Protein AF-A0A7Z1HQH6-F1 (afdb_monomer_lite)

Sequence (307 aa):
YICNRLWCSYRGTQVSTYLLSSIHMALEKFFLENFKNADSKVLESWLLFLLRNTKSASISAVVTSIVLAFPEKTFNVAKVLFQTKDFFRFDMNRMVLDRTHKSSLISLRDGFGGTDYRNSLHEEDRIKACDDVHRNTYLENLALHYQIFRSENVTEKDVIERQQVLWGIFDKYYNQLPDEAQETEADKTWRLCLARMDRRKMKITTKEKDEGIEISFNPEIDPKLKQYSEEAIKKNSEHMKYVTLKLWASYKREKDERYKNYGMYEDNPQIALQETKEIIKKLNEEGGEDFRLLNGNIPADVCSVLL

Foldseek 3Di:
DDDLQLLCLCLVLHDDDPVSNVVLVVVLVCCLPVCPPPALVVSQVVLVVQVVPDPTNNSVNSSQLSCLLCVQSHLVVLLVCLLDLVQQVSQVVQLVSLVCSLVVLVCVQPPDPHHPPVCNVVSVVSNVVSPRPSSNDGSLVSLQCLQPDDDPPADPVNSVVSLVSSVVSLVVVVVVQDDPVPHDPVSLVSVVSSQSNRQVQWDWDWDDDPVGIDIDTGGNDDPVSVVVVVVVVVVVCVLCVCVLLVVLLVCLVVVNPCNVVSVVCVVPVVVSVVVLVVLVVCVVVCNDPSSCVSCVCSNVSSVVNVD

pLDDT: mean 92.71, std 5.82, range [64.25, 98.75]

Structure (mmCIF, N/CA/C/O backbone):
data_AF-A0A7Z1HQH6-F1
#
_entry.id   AF-A0A7Z1HQH6-F1
#
loop_
_atom_site.group_PDB
_atom_site.id
_atom_site.type_symbol
_atom_site.label_atom_id
_atom_site.label_alt_id
_atom_site.label_comp_id
_atom_site.label_asym_id
_atom_site.label_entity_id
_atom_site.label_seq_id
_atom_site.pdbx_PDB_ins_code
_atom_site.Cartn_x
_atom_site.Cartn_y
_atom_site.Cartn_z
_atom_site.occupancy
_atom_site.B_iso_or_equiv
_atom_site.auth_seq_id
_atom_site.auth_comp_id
_atom_site.auth_asym_id
_atom_site.auth_atom_id
_atom_site.pdbx_PDB_model_num
ATOM 1 N N . TYR A 1 1 ? -15.518 -11.882 -1.140 1.00 83.31 1 TYR A N 1
ATOM 2 C CA . TYR A 1 1 ? -14.423 -12.075 -2.114 1.00 83.31 1 TYR A CA 1
ATOM 3 C C . TYR A 1 1 ? -13.332 -11.054 -1.872 1.00 83.31 1 TYR A C 1
ATOM 5 O O . TYR A 1 1 ? -13.637 -9.866 -1.795 1.00 83.31 1 TYR A O 1
ATOM 13 N N . ILE A 1 2 ? -12.086 -11.508 -1.738 1.00 91.69 2 ILE A N 1
ATOM 14 C CA . ILE A 1 2 ? -10.930 -10.652 -1.460 1.00 91.69 2 ILE A CA 1
ATOM 15 C C . ILE A 1 2 ? -9.750 -11.068 -2.345 1.00 91.69 2 ILE A C 1
ATOM 17 O O . ILE A 1 2 ? -9.386 -12.238 -2.389 1.00 91.69 2 ILE A O 1
ATOM 21 N N . CYS A 1 3 ? -9.195 -10.118 -3.097 1.00 93.50 3 CYS A N 1
ATOM 22 C CA . CYS A 1 3 ? -7.960 -10.285 -3.862 1.00 93.50 3 CYS A CA 1
ATOM 23 C C . CYS A 1 3 ? -7.419 -8.914 -4.295 1.00 93.50 3 CYS A C 1
ATOM 25 O O . CYS A 1 3 ? -8.148 -7.918 -4.290 1.00 93.50 3 CYS A O 1
ATOM 27 N N . ASN A 1 4 ? -6.161 -8.879 -4.744 1.00 93.06 4 ASN A N 1
ATOM 28 C CA . ASN A 1 4 ? -5.487 -7.640 -5.144 1.00 93.06 4 ASN A CA 1
ATOM 29 C C . ASN A 1 4 ? -6.195 -6.927 -6.311 1.00 93.06 4 ASN A C 1
ATOM 31 O O . ASN A 1 4 ? -6.291 -5.703 -6.326 1.00 93.06 4 ASN A O 1
ATOM 35 N N . ARG A 1 5 ? -6.749 -7.694 -7.262 1.00 93.75 5 ARG A N 1
ATOM 36 C CA . ARG A 1 5 ? -7.479 -7.155 -8.423 1.00 93.75 5 ARG A CA 1
ATOM 37 C C . ARG A 1 5 ? -8.737 -6.397 -8.006 1.00 93.75 5 ARG A C 1
ATOM 39 O O . ARG A 1 5 ? -8.969 -5.291 -8.485 1.00 93.75 5 ARG A O 1
ATOM 46 N N . LEU A 1 6 ? -9.521 -6.971 -7.091 1.00 95.25 6 LEU A N 1
ATOM 47 C CA . LEU A 1 6 ? -10.717 -6.316 -6.557 1.00 95.25 6 LEU A CA 1
ATOM 48 C C . LEU A 1 6 ? -10.344 -5.071 -5.750 1.00 95.25 6 LEU A C 1
ATOM 50 O O . LEU A 1 6 ? -10.953 -4.026 -5.947 1.00 95.25 6 LEU A O 1
ATOM 54 N N . TRP A 1 7 ? -9.311 -5.158 -4.906 1.00 97.31 7 TRP A N 1
ATOM 55 C CA . TRP A 1 7 ? -8.846 -4.019 -4.110 1.00 97.31 7 TRP A CA 1
ATOM 56 C C . TRP A 1 7 ? -8.406 -2.837 -4.983 1.00 97.31 7 TRP A C 1
ATOM 58 O O . TRP A 1 7 ? -8.767 -1.695 -4.732 1.00 97.31 7 TRP A O 1
ATOM 68 N N . CYS A 1 8 ? -7.685 -3.110 -6.069 1.00 96.00 8 CYS A N 1
ATOM 69 C CA . CYS A 1 8 ? -7.178 -2.079 -6.975 1.00 96.00 8 CYS A CA 1
ATOM 70 C C . CYS A 1 8 ? -8.180 -1.657 -8.066 1.00 96.00 8 CYS A C 1
ATOM 72 O O . CYS A 1 8 ? -7.855 -0.820 -8.910 1.00 96.00 8 CYS A O 1
ATOM 74 N N . SER A 1 9 ? -9.401 -2.211 -8.077 1.00 94.38 9 SER A N 1
ATOM 75 C CA . SER A 1 9 ? -10.382 -1.956 -9.144 1.00 94.38 9 SER A CA 1
ATOM 76 C C . SER A 1 9 ? -10.747 -0.478 -9.258 1.00 94.38 9 SER A C 1
ATOM 78 O O . SER A 1 9 ? -10.868 0.026 -10.371 1.00 94.38 9 SER A O 1
ATOM 80 N N . TYR A 1 10 ? -10.858 0.229 -8.131 1.00 94.31 10 TYR A N 1
ATOM 81 C CA . TYR A 1 10 ? -11.172 1.659 -8.120 1.00 94.31 10 TYR A CA 1
ATOM 82 C C . TYR A 1 10 ? -10.029 2.540 -8.637 1.00 94.31 10 TYR A C 1
ATOM 84 O O . TYR A 1 10 ? -10.276 3.662 -9.041 1.00 94.31 10 TYR A O 1
ATOM 92 N N . ARG A 1 11 ? -8.785 2.050 -8.672 1.00 93.31 11 ARG A N 1
ATOM 93 C CA . ARG A 1 11 ? -7.673 2.769 -9.313 1.00 93.31 11 ARG A CA 1
ATOM 94 C C . ARG A 1 11 ? -7.569 2.437 -10.798 1.00 93.31 11 ARG A C 1
ATOM 96 O O . ARG A 1 11 ? -7.151 3.265 -11.592 1.00 93.31 11 ARG A O 1
ATOM 103 N N . GLY A 1 12 ? -7.983 1.233 -11.197 1.00 91.19 12 GLY A N 1
ATOM 104 C CA . GLY A 1 12 ? -7.752 0.739 -12.556 1.00 91.19 12 GLY A CA 1
ATOM 105 C C . GLY A 1 12 ? -6.284 0.371 -12.806 1.00 91.19 12 GLY A C 1
ATOM 106 O O . GLY A 1 12 ? -5.845 0.342 -13.947 1.00 91.19 12 GLY A O 1
ATOM 107 N N . THR A 1 13 ? -5.525 0.081 -11.744 1.00 90.88 13 THR A N 1
ATOM 108 C CA . THR A 1 13 ? -4.111 -0.341 -11.796 1.00 90.88 13 THR A CA 1
ATOM 109 C C . THR A 1 13 ? -3.936 -1.857 -11.935 1.00 90.88 13 THR A C 1
ATOM 111 O O . THR A 1 13 ? -2.818 -2.367 -11.935 1.00 90.88 13 THR A O 1
ATOM 114 N N . GLN A 1 14 ? -5.038 -2.603 -12.009 1.00 88.50 14 GLN A N 1
ATOM 115 C CA . GLN A 1 14 ? -5.082 -4.058 -12.151 1.00 88.50 14 GLN A CA 1
ATOM 116 C C . GLN A 1 14 ? -6.196 -4.441 -13.128 1.00 88.50 14 GLN A C 1
ATOM 118 O O . GLN A 1 14 ? -7.119 -3.661 -13.362 1.00 88.50 14 GLN A O 1
ATOM 123 N N . VAL A 1 15 ? -6.147 -5.667 -13.657 1.00 86.12 15 VAL A N 1
ATOM 124 C CA . VAL A 1 15 ? -7.137 -6.163 -14.625 1.00 86.12 15 VAL A CA 1
ATOM 125 C C . VAL A 1 15 ? -8.541 -6.200 -14.001 1.00 86.12 15 VAL A C 1
ATOM 127 O O . VAL A 1 15 ? -8.856 -7.095 -13.204 1.00 86.12 15 VAL A O 1
ATOM 130 N N . SER A 1 16 ? -9.378 -5.247 -14.409 1.00 86.12 16 SER A N 1
ATOM 131 C CA . SER A 1 16 ? -10.774 -5.025 -14.011 1.00 86.12 16 SER A CA 1
ATOM 132 C C . SER A 1 16 ? -11.578 -4.543 -15.226 1.00 86.12 16 SER A C 1
ATOM 134 O O . SER A 1 16 ? -10.998 -4.136 -16.231 1.00 86.12 16 SER A O 1
ATOM 136 N N . THR A 1 17 ? -12.911 -4.575 -15.159 1.00 89.69 17 THR A N 1
ATOM 137 C CA . THR A 1 17 ? -13.742 -3.959 -16.203 1.00 89.69 17 THR A CA 1
ATOM 138 C C . THR A 1 17 ? -13.727 -2.438 -16.056 1.00 89.69 17 THR A C 1
ATOM 140 O O . THR A 1 17 ? -13.809 -1.913 -14.941 1.00 89.69 17 THR A O 1
ATOM 143 N N . TYR A 1 18 ? -13.663 -1.720 -17.182 1.00 87.69 18 TYR A N 1
ATOM 144 C CA . TYR A 1 18 ? -13.671 -0.253 -17.182 1.00 87.69 18 TYR A CA 1
ATOM 145 C C . TYR A 1 18 ? -14.903 0.319 -16.479 1.00 87.69 18 TYR A C 1
ATOM 147 O O . TYR A 1 18 ? -14.776 1.251 -15.691 1.00 87.69 18 TYR A O 1
ATOM 155 N N . LEU A 1 19 ? -16.075 -0.289 -16.695 1.00 92.00 19 LEU A N 1
ATOM 156 C CA . LEU A 1 19 ? -17.317 0.110 -16.034 1.00 92.00 19 LEU A CA 1
ATOM 157 C C . LEU A 1 19 ? -17.192 0.044 -14.507 1.00 92.00 19 LEU A C 1
ATOM 159 O O . LEU A 1 19 ? -17.527 1.006 -13.819 1.00 92.00 19 LEU A O 1
ATOM 163 N N . LEU A 1 20 ? -16.676 -1.068 -13.973 1.00 92.00 20 LEU A N 1
ATOM 164 C CA . LEU A 1 20 ? -16.525 -1.240 -12.531 1.00 92.00 20 LEU A CA 1
ATOM 165 C C . LEU A 1 20 ? -15.546 -0.219 -11.953 1.00 92.00 20 LEU A C 1
ATOM 167 O O . LEU A 1 20 ? -15.831 0.376 -10.914 1.00 92.00 20 LEU A O 1
ATOM 171 N N . SER A 1 21 ? -14.417 0.001 -12.628 1.00 92.69 21 SER A N 1
ATOM 172 C CA . SER A 1 21 ? -13.436 1.004 -12.219 1.00 92.69 21 SER A CA 1
ATOM 173 C C . SER A 1 21 ? -14.042 2.405 -12.207 1.00 92.69 21 SER A C 1
ATOM 175 O O . SER A 1 21 ? -13.917 3.100 -11.205 1.00 92.69 21 SER A O 1
ATOM 177 N N . SER A 1 22 ? -14.763 2.796 -13.259 1.00 92.50 22 SER A N 1
ATOM 178 C CA . SER A 1 22 ? -15.401 4.113 -13.341 1.00 92.50 22 SER A CA 1
ATOM 179 C C . SER A 1 22 ? -16.475 4.320 -12.270 1.00 92.50 22 SER A C 1
ATOM 181 O O . SER A 1 22 ? -16.512 5.387 -11.665 1.00 92.50 22 SER A O 1
ATOM 183 N N . ILE A 1 23 ? -17.291 3.303 -11.959 1.00 95.12 23 ILE A N 1
ATOM 184 C CA . ILE A 1 23 ? -18.276 3.379 -10.863 1.00 95.12 23 ILE A CA 1
ATOM 185 C C . ILE A 1 23 ? -17.578 3.598 -9.516 1.00 95.12 23 ILE A C 1
ATOM 187 O O . ILE A 1 23 ? -17.990 4.460 -8.743 1.00 95.12 23 ILE A O 1
ATOM 191 N N . HIS A 1 24 ? -16.514 2.843 -9.225 1.00 96.19 24 HIS A N 1
ATOM 192 C CA . HIS A 1 24 ? -15.806 2.984 -7.951 1.00 96.19 24 HIS A CA 1
ATOM 193 C C . HIS A 1 24 ? -15.047 4.317 -7.848 1.00 96.19 24 HIS A C 1
ATOM 195 O O . HIS A 1 24 ? -15.036 4.910 -6.772 1.00 96.19 24 HIS A O 1
ATOM 201 N N . MET A 1 25 ? -14.461 4.815 -8.944 1.00 94.75 25 MET A N 1
ATOM 202 C CA . MET A 1 25 ? -13.835 6.145 -8.984 1.00 94.75 25 MET A CA 1
ATOM 203 C C . MET A 1 25 ? -14.856 7.259 -8.776 1.00 94.75 25 MET A C 1
ATOM 205 O O . MET A 1 25 ? -14.608 8.177 -8.002 1.00 94.75 25 MET A O 1
ATOM 209 N N . ALA A 1 26 ? -16.014 7.172 -9.435 1.00 95.62 26 ALA A N 1
ATOM 210 C CA . ALA A 1 26 ? -17.090 8.141 -9.260 1.00 95.62 26 ALA A CA 1
ATOM 211 C C . ALA A 1 26 ? -17.614 8.136 -7.817 1.00 95.62 26 ALA A C 1
ATOM 213 O O . ALA A 1 26 ? -17.824 9.200 -7.241 1.00 95.62 26 ALA A O 1
ATOM 214 N N . LEU A 1 27 ? -17.766 6.950 -7.214 1.00 97.62 27 LEU A N 1
ATOM 215 C CA . LEU A 1 27 ? -18.150 6.813 -5.811 1.00 97.62 27 LEU A CA 1
ATOM 216 C C . LEU A 1 27 ? -17.120 7.460 -4.881 1.00 97.62 27 LEU A C 1
ATOM 218 O O . LEU A 1 27 ? -17.494 8.230 -4.002 1.00 97.62 27 LEU A O 1
ATOM 222 N N . GLU A 1 28 ? -15.832 7.177 -5.080 1.00 97.69 28 GLU A N 1
ATOM 223 C CA . GLU A 1 28 ? -14.761 7.807 -4.308 1.00 97.69 28 GLU A CA 1
ATOM 224 C C . GLU A 1 28 ? -14.806 9.336 -4.442 1.00 97.69 28 GLU A C 1
ATOM 226 O O . GLU A 1 28 ? -14.894 10.035 -3.433 1.00 97.69 28 GLU A O 1
ATOM 231 N N . LYS A 1 29 ? -14.806 9.847 -5.680 1.00 95.94 29 LYS A N 1
ATOM 232 C CA . LYS A 1 29 ? -14.833 11.284 -5.983 1.00 95.94 29 LYS A CA 1
ATOM 233 C C . LYS A 1 29 ? -16.034 11.970 -5.333 1.00 95.94 29 LYS A C 1
ATOM 235 O O . LYS A 1 29 ? -15.864 12.994 -4.678 1.00 95.94 29 LYS A O 1
ATOM 240 N N . PHE A 1 30 ? -17.216 11.354 -5.403 1.00 97.00 30 PHE A N 1
ATOM 241 C CA . PHE A 1 30 ? -18.417 11.851 -4.734 1.00 97.00 30 PHE A CA 1
ATOM 242 C C . PHE A 1 30 ? -18.198 12.055 -3.228 1.00 97.00 30 PHE A C 1
ATOM 244 O O . PHE A 1 30 ? -18.536 13.118 -2.706 1.00 97.00 30 PHE A O 1
ATOM 251 N N . PHE A 1 31 ? -17.604 11.086 -2.525 1.00 97.94 31 PHE A N 1
ATOM 252 C CA . PHE A 1 31 ? -17.318 11.240 -1.095 1.00 97.94 31 PHE A CA 1
ATOM 253 C C . PHE A 1 31 ? -16.258 12.311 -0.822 1.00 97.94 31 PHE A C 1
ATOM 255 O O . PHE A 1 31 ? -16.441 13.127 0.082 1.00 97.94 31 PHE A O 1
ATOM 262 N N . LEU A 1 32 ? -15.176 12.337 -1.605 1.00 96.56 32 LEU A N 1
ATOM 263 C CA . LEU A 1 32 ? -14.098 13.316 -1.443 1.00 96.56 32 LEU A CA 1
ATOM 264 C C . LEU A 1 32 ? -14.594 14.760 -1.623 1.00 96.56 32 LEU A C 1
ATOM 266 O O . LEU A 1 32 ? -14.219 15.642 -0.850 1.00 96.56 32 LEU A O 1
ATOM 270 N N . GLU A 1 33 ? -15.476 14.994 -2.593 1.00 95.12 33 GLU A N 1
ATOM 271 C CA . GLU A 1 33 ? -16.008 16.326 -2.898 1.00 95.12 33 GLU A CA 1
ATOM 272 C C . GLU A 1 33 ? -17.108 16.753 -1.918 1.00 95.12 33 GLU A C 1
ATOM 274 O O . GLU A 1 33 ? -17.086 17.873 -1.407 1.00 95.12 33 GLU A O 1
ATOM 279 N N . ASN A 1 34 ? -18.053 15.861 -1.603 1.00 94.69 34 ASN A N 1
ATOM 280 C CA . ASN A 1 34 ? -19.256 16.236 -0.853 1.00 94.69 34 ASN A CA 1
ATOM 281 C C . ASN A 1 34 ? -19.082 16.157 0.671 1.00 94.69 34 ASN A C 1
ATOM 283 O O . ASN A 1 34 ? -19.825 16.807 1.405 1.00 94.69 34 ASN A O 1
ATOM 287 N N . PHE A 1 35 ? -18.102 15.394 1.174 1.00 93.81 35 PHE A N 1
ATOM 288 C CA . PHE A 1 35 ? -17.936 15.166 2.618 1.00 93.81 35 PHE A CA 1
ATOM 289 C C . PHE A 1 35 ? -16.722 15.869 3.236 1.00 93.81 35 PHE A C 1
ATOM 291 O O . PHE A 1 35 ? -16.487 15.758 4.446 1.00 93.81 35 PHE A O 1
ATOM 298 N N . LYS A 1 36 ? -16.007 16.694 2.458 1.00 89.06 36 LYS A N 1
ATOM 299 C CA . LYS A 1 36 ? -14.888 17.507 2.961 1.00 89.06 36 LYS A CA 1
ATOM 300 C C . LYS A 1 36 ? -15.280 18.354 4.175 1.00 89.06 36 LYS A C 1
ATOM 302 O O . LYS A 1 36 ? -14.548 18.384 5.162 1.00 89.06 36 LYS A O 1
ATOM 307 N N . ASN A 1 37 ? -16.479 18.938 4.155 1.00 88.94 37 ASN A N 1
ATOM 308 C CA . ASN A 1 37 ? -17.020 19.763 5.244 1.00 88.94 37 ASN A CA 1
ATOM 309 C C . ASN A 1 37 ? -18.164 19.083 6.013 1.00 88.94 37 ASN A C 1
ATOM 311 O O . ASN A 1 37 ? -18.744 19.692 6.907 1.00 88.94 37 ASN A O 1
ATOM 315 N N . ALA A 1 38 ? -18.493 17.830 5.686 1.00 89.19 38 ALA A N 1
ATOM 316 C CA . ALA A 1 38 ? -19.547 17.102 6.382 1.00 89.19 38 ALA A CA 1
ATOM 317 C C . ALA A 1 38 ? -19.133 16.745 7.816 1.00 89.19 38 ALA A C 1
ATOM 319 O O . ALA A 1 38 ? -17.943 16.569 8.113 1.00 89.19 38 ALA A O 1
ATOM 320 N N . ASP A 1 39 ? -20.144 16.602 8.674 1.00 92.38 39 ASP A N 1
ATOM 321 C CA . ASP A 1 39 ? -19.989 16.088 10.029 1.00 92.38 39 ASP A CA 1
ATOM 322 C C . ASP A 1 39 ? -19.431 14.656 10.019 1.00 92.38 39 ASP A C 1
ATOM 324 O O . ASP A 1 39 ? -19.788 13.826 9.175 1.00 92.38 39 ASP A O 1
ATOM 328 N N . SER A 1 40 ? -18.563 14.378 10.994 1.00 93.44 40 SER A N 1
ATOM 329 C CA . SER A 1 40 ? -17.886 13.090 11.154 1.00 93.44 40 SER A CA 1
ATOM 330 C C . SER A 1 40 ? -18.882 11.929 11.232 1.00 93.44 40 SER A C 1
ATOM 332 O O . SER A 1 40 ? -18.758 10.955 10.490 1.00 93.44 40 SER A O 1
ATOM 334 N N . LYS A 1 41 ? -19.956 12.061 12.025 1.00 95.81 41 LYS A N 1
ATOM 335 C CA . LYS A 1 41 ? -20.944 10.985 12.206 1.00 95.81 41 LYS A CA 1
ATOM 336 C C . LYS A 1 41 ? -21.678 10.673 10.909 1.00 95.81 41 LYS A C 1
ATOM 338 O O . LYS A 1 41 ? -21.982 9.510 10.646 1.00 95.81 41 LYS A O 1
ATOM 343 N N . VAL A 1 42 ? -21.954 11.690 10.092 1.00 97.19 42 VAL A N 1
ATOM 344 C CA . VAL A 1 42 ? -22.633 11.503 8.804 1.00 97.19 42 VAL A CA 1
ATOM 345 C C . VAL A 1 42 ? -21.728 10.725 7.850 1.00 97.19 42 VAL A C 1
ATOM 347 O O . VAL A 1 42 ? -22.169 9.716 7.296 1.00 97.19 42 VAL A O 1
ATOM 350 N N . LEU A 1 43 ? -20.460 11.130 7.712 1.00 97.62 43 LEU A N 1
ATOM 351 C CA . LEU A 1 43 ? -19.489 10.414 6.879 1.00 97.62 43 LEU A CA 1
ATOM 352 C C . LEU A 1 43 ? -19.307 8.967 7.359 1.00 97.62 43 LEU A C 1
ATOM 354 O O . LEU A 1 43 ? -19.462 8.032 6.572 1.00 97.62 43 LEU A O 1
ATOM 358 N N . GLU A 1 44 ? -19.052 8.765 8.654 1.00 97.94 44 GLU A N 1
ATOM 359 C CA . GLU A 1 44 ? -18.876 7.427 9.224 1.00 97.94 44 GLU A CA 1
ATOM 360 C C . GLU A 1 44 ? -20.114 6.546 9.015 1.00 97.94 44 GLU A C 1
ATOM 362 O O . GLU A 1 44 ? -19.967 5.365 8.697 1.00 97.94 44 GLU A O 1
ATOM 367 N N . SER A 1 45 ? -21.329 7.098 9.124 1.00 98.19 45 SER A N 1
ATOM 368 C CA . SER A 1 45 ? -22.563 6.326 8.937 1.00 98.19 45 SER A CA 1
ATOM 369 C C . SER A 1 45 ? -22.674 5.733 7.529 1.00 98.19 45 SER A C 1
ATOM 371 O O . SER A 1 45 ? -22.984 4.547 7.382 1.00 98.19 45 SER A O 1
ATOM 373 N N . TRP A 1 46 ? -22.328 6.511 6.499 1.00 98.38 46 TRP A N 1
ATOM 374 C CA . TRP A 1 46 ? -22.321 6.057 5.110 1.00 98.38 46 TRP A CA 1
ATOM 375 C C . TRP A 1 46 ? -21.214 5.044 4.834 1.00 98.38 46 TRP A C 1
ATOM 377 O O . TRP A 1 46 ? -21.461 4.011 4.209 1.00 98.38 46 TRP A O 1
ATOM 387 N N . LEU A 1 47 ? -20.001 5.291 5.331 1.00 98.69 47 LEU A N 1
ATOM 388 C CA . LEU A 1 47 ? -18.883 4.365 5.135 1.00 98.69 47 LEU A CA 1
ATOM 389 C C . LEU A 1 47 ? -19.128 3.023 5.838 1.00 98.69 47 LEU A C 1
ATOM 391 O O . LEU A 1 47 ? -18.885 1.963 5.258 1.00 98.69 47 LEU A O 1
ATOM 395 N N . LEU A 1 48 ? -19.684 3.043 7.052 1.00 98.62 48 LEU A N 1
ATOM 396 C CA . LEU A 1 48 ? -20.094 1.826 7.758 1.00 98.62 48 LEU A CA 1
ATOM 397 C C . LEU A 1 48 ? -21.246 1.117 7.043 1.00 98.62 48 LEU A C 1
ATOM 399 O O . LEU A 1 48 ? -21.256 -0.113 6.995 1.00 98.62 48 LEU A O 1
ATOM 403 N N . PHE A 1 49 ? -22.196 1.857 6.463 1.00 98.56 49 PHE A N 1
ATOM 404 C CA . PHE A 1 49 ? -23.245 1.273 5.628 1.00 98.56 49 PHE A CA 1
ATOM 405 C C . PHE A 1 49 ? -22.651 0.525 4.425 1.00 98.56 49 PHE A C 1
ATOM 407 O O . PHE A 1 49 ? -23.016 -0.629 4.194 1.00 98.56 49 PHE A O 1
ATOM 414 N N . LEU A 1 50 ? -21.690 1.121 3.711 1.00 98.38 50 LEU A N 1
ATOM 415 C CA . LEU A 1 50 ? -21.005 0.466 2.590 1.00 98.38 50 LEU A CA 1
ATOM 416 C C . LEU A 1 50 ? -20.273 -0.810 3.030 1.00 98.38 50 LEU A C 1
ATOM 418 O O . LEU A 1 50 ? -20.423 -1.853 2.391 1.00 98.38 50 LEU A O 1
ATOM 422 N N . LEU A 1 51 ? -19.532 -0.758 4.143 1.00 98.19 51 LEU A N 1
ATOM 423 C CA . LEU A 1 51 ? -18.807 -1.921 4.671 1.00 98.19 51 LEU A CA 1
ATOM 424 C C . LEU A 1 51 ? -19.738 -3.051 5.129 1.00 98.19 51 LEU A C 1
ATOM 426 O O . LEU A 1 51 ? -19.419 -4.218 4.921 1.00 98.19 51 LEU A O 1
ATOM 430 N N . ARG A 1 52 ? -20.892 -2.727 5.722 1.00 97.50 52 ARG A N 1
ATOM 431 C CA . ARG A 1 52 ? -21.873 -3.729 6.180 1.00 97.50 52 ARG A CA 1
ATOM 432 C C . ARG A 1 52 ? -22.591 -4.430 5.029 1.00 97.50 52 ARG A C 1
ATOM 434 O O . ARG A 1 52 ? -22.973 -5.586 5.176 1.00 97.50 52 ARG A O 1
ATOM 441 N N . ASN A 1 53 ? -22.787 -3.738 3.909 1.00 97.25 53 ASN A N 1
ATOM 442 C CA . ASN A 1 53 ? -23.579 -4.244 2.785 1.00 97.25 53 ASN A CA 1
ATOM 443 C C . ASN A 1 53 ? -22.733 -4.811 1.637 1.00 97.25 53 ASN A C 1
ATOM 445 O O . ASN A 1 53 ? -23.276 -5.423 0.716 1.00 97.25 53 ASN A O 1
ATOM 449 N N . THR A 1 54 ? -21.409 -4.649 1.671 1.00 94.62 54 THR A N 1
ATOM 450 C CA . THR A 1 54 ? -20.530 -5.238 0.658 1.00 94.62 54 THR A CA 1
ATOM 451 C C . THR A 1 54 ? -20.152 -6.686 0.979 1.00 94.62 54 THR A C 1
ATOM 453 O O . THR A 1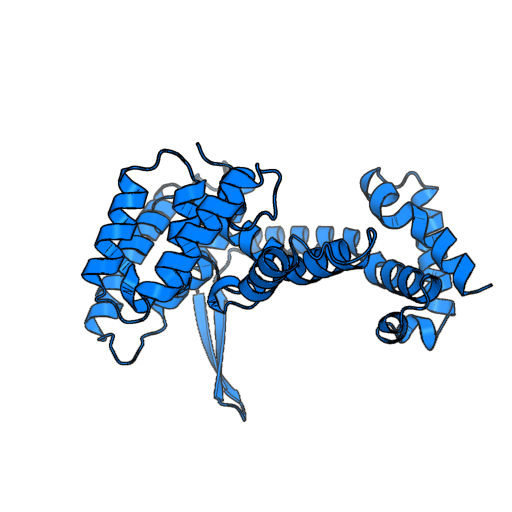 54 ? -19.873 -7.051 2.116 1.00 94.62 54 THR A O 1
ATOM 456 N N . LYS A 1 55 ? -20.064 -7.516 -0.068 1.00 91.88 55 LYS A N 1
ATOM 457 C CA . LYS A 1 55 ? -19.411 -8.842 -0.039 1.00 91.88 55 LYS A CA 1
ATOM 458 C C . LYS A 1 55 ? -18.076 -8.853 -0.801 1.00 91.88 55 LYS A C 1
ATOM 460 O O . LYS A 1 55 ? -17.448 -9.907 -0.954 1.00 91.88 55 LYS A O 1
ATOM 465 N N . SER A 1 56 ? -17.656 -7.697 -1.319 1.00 92.44 56 SER A N 1
ATOM 466 C CA . SER A 1 56 ? -16.474 -7.510 -2.165 1.00 92.44 56 SER A CA 1
ATOM 467 C C . SER A 1 56 ? -15.476 -6.553 -1.524 1.00 92.44 56 SER A C 1
ATOM 469 O O . SER A 1 56 ? -15.846 -5.478 -1.048 1.00 92.44 56 SER A O 1
ATOM 471 N N . ALA A 1 57 ? -14.197 -6.909 -1.618 1.00 94.75 57 ALA A N 1
ATOM 472 C CA . ALA A 1 57 ? -13.089 -6.054 -1.216 1.00 94.75 57 ALA A CA 1
ATOM 473 C C . ALA A 1 57 ? -12.956 -4.770 -2.061 1.00 94.75 57 ALA A C 1
ATOM 475 O O . ALA A 1 57 ? -12.285 -3.840 -1.632 1.00 94.75 57 ALA A O 1
ATOM 476 N N . SER A 1 58 ? -13.603 -4.683 -3.231 1.00 96.31 58 SER A N 1
ATOM 477 C CA . SER A 1 58 ? -13.552 -3.483 -4.083 1.00 96.31 58 SER A CA 1
ATOM 478 C C . SER A 1 58 ? -14.228 -2.265 -3.444 1.00 96.31 58 SER A C 1
ATOM 480 O O . SER A 1 58 ? -13.689 -1.163 -3.495 1.00 96.31 58 SER A O 1
ATOM 482 N N . ILE A 1 59 ? -15.369 -2.463 -2.774 1.00 97.75 59 ILE A N 1
ATOM 483 C CA . ILE A 1 59 ? -16.037 -1.399 -2.010 1.00 97.75 59 ILE A CA 1
ATOM 484 C C . ILE A 1 59 ? -15.253 -1.093 -0.734 1.00 97.75 59 ILE A C 1
ATOM 486 O O . ILE A 1 59 ? -15.097 0.074 -0.389 1.00 97.75 59 ILE A O 1
ATOM 490 N N . SER A 1 60 ? -14.706 -2.116 -0.064 1.00 98.19 60 SER A N 1
ATOM 491 C CA . SER A 1 60 ? -13.826 -1.906 1.092 1.00 98.19 60 SER A CA 1
ATOM 492 C C . SER A 1 60 ? -12.622 -1.036 0.731 1.00 98.19 60 SER A C 1
ATOM 494 O O . SER A 1 60 ? -12.292 -0.149 1.503 1.00 98.19 60 SER A O 1
ATOM 496 N N . ALA A 1 61 ? -12.035 -1.212 -0.455 1.00 98.19 61 ALA A N 1
ATOM 497 C CA . ALA A 1 61 ? -10.922 -0.395 -0.930 1.00 98.19 61 ALA A CA 1
ATOM 498 C C . ALA A 1 61 ? -11.312 1.070 -1.197 1.00 98.19 61 ALA A C 1
ATOM 500 O O . ALA A 1 61 ? -10.549 1.970 -0.851 1.00 98.19 61 ALA A O 1
ATOM 501 N N . VAL A 1 62 ? -12.509 1.329 -1.742 1.00 98.50 62 VAL A N 1
ATOM 502 C CA . VAL A 1 62 ? -13.032 2.706 -1.870 1.00 98.50 62 VAL A CA 1
ATOM 503 C C . VAL A 1 62 ? -13.216 3.338 -0.495 1.00 98.50 62 VAL A C 1
AT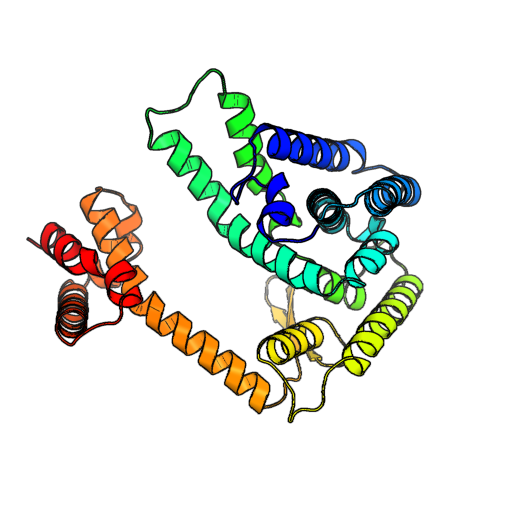OM 505 O O . VAL A 1 62 ? -12.765 4.459 -0.271 1.00 98.50 62 VAL A O 1
ATOM 508 N N . VAL A 1 63 ? -13.812 2.605 0.451 1.00 98.75 63 VAL A N 1
ATOM 509 C CA . VAL A 1 63 ? -13.959 3.075 1.835 1.00 98.75 63 VAL A CA 1
ATOM 510 C C . VAL A 1 63 ? -12.593 3.345 2.467 1.00 98.75 63 VAL A C 1
ATOM 512 O O . VAL A 1 63 ? -12.416 4.398 3.071 1.00 98.75 63 VAL A O 1
ATOM 515 N N . THR A 1 64 ? -11.613 2.454 2.290 1.00 98.75 64 THR A N 1
ATOM 516 C CA . THR A 1 64 ? -10.233 2.667 2.747 1.00 98.75 64 THR A CA 1
ATOM 517 C C . THR A 1 64 ? -9.652 3.953 2.179 1.00 98.75 64 THR A C 1
ATOM 519 O O . THR A 1 64 ? -9.081 4.734 2.932 1.00 98.75 64 THR A O 1
ATOM 522 N N . SER A 1 65 ? -9.838 4.220 0.889 1.00 98.50 65 SER A N 1
ATOM 523 C CA . SER A 1 65 ? -9.330 5.444 0.275 1.00 98.50 65 SER A CA 1
ATOM 524 C C . SER A 1 65 ? -9.931 6.712 0.896 1.00 98.50 65 SER A C 1
ATOM 526 O O . SER A 1 65 ? -9.207 7.649 1.225 1.00 98.50 65 SER A O 1
ATOM 528 N N . ILE A 1 66 ? -11.242 6.710 1.157 1.00 98.50 66 ILE A N 1
ATOM 529 C CA . ILE A 1 66 ? -11.934 7.830 1.816 1.00 98.50 66 ILE A CA 1
ATOM 530 C C . ILE A 1 66 ? -11.456 7.994 3.269 1.00 98.50 66 ILE A C 1
ATOM 532 O O . ILE A 1 66 ? -11.258 9.115 3.7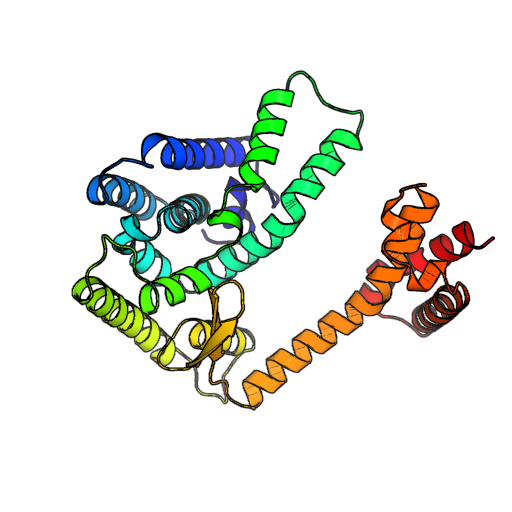33 1.00 98.50 66 ILE A O 1
ATOM 536 N N . VAL A 1 67 ? -11.220 6.887 3.979 1.00 98.50 67 VAL A N 1
ATOM 537 C CA . VAL A 1 67 ? -10.650 6.889 5.338 1.00 98.50 67 VAL A CA 1
ATOM 538 C C . VAL A 1 67 ? -9.242 7.492 5.355 1.00 98.50 67 VAL A C 1
ATOM 540 O O . VAL A 1 67 ? -8.919 8.265 6.252 1.00 98.50 67 VAL A O 1
ATOM 543 N N . LEU A 1 68 ? -8.411 7.185 4.355 1.00 98.19 68 LEU A N 1
ATOM 544 C CA . LEU A 1 68 ? -7.073 7.772 4.219 1.00 98.19 68 LEU A CA 1
ATOM 545 C C . LEU A 1 68 ? -7.123 9.268 3.869 1.00 98.19 68 LEU A C 1
ATOM 547 O O . LEU A 1 68 ? -6.210 10.001 4.240 1.00 98.19 68 LEU A O 1
ATOM 551 N N . ALA A 1 69 ? -8.174 9.725 3.180 1.00 97.25 69 ALA A N 1
ATOM 552 C CA . ALA A 1 69 ? -8.388 11.136 2.855 1.00 97.25 69 ALA A CA 1
ATOM 553 C C . ALA A 1 69 ? -8.912 11.966 4.036 1.00 97.25 69 ALA A C 1
ATOM 555 O O . ALA A 1 69 ? -8.600 13.153 4.141 1.00 97.25 69 ALA A O 1
ATOM 556 N N . PHE A 1 70 ? -9.683 11.355 4.939 1.00 95.88 70 PHE A N 1
ATOM 557 C CA . PHE A 1 70 ? -10.286 12.034 6.090 1.00 95.88 70 PHE A CA 1
ATOM 558 C C . PHE A 1 70 ? -9.978 11.338 7.423 1.00 95.88 70 PHE A C 1
ATOM 560 O O . PHE A 1 70 ? -10.905 11.080 8.197 1.00 95.88 70 PHE A O 1
ATOM 567 N N . PRO A 1 71 ? -8.697 11.078 7.748 1.00 94.44 71 PRO A N 1
ATOM 568 C CA . PRO A 1 71 ? -8.326 10.227 8.875 1.00 94.44 71 PRO A CA 1
ATOM 569 C C . PRO A 1 71 ? -8.923 10.717 10.199 1.00 94.44 71 PRO A C 1
ATOM 571 O O . PRO A 1 71 ? -9.424 9.919 10.989 1.00 94.44 71 PRO A O 1
ATOM 574 N N . GLU A 1 72 ? -8.981 12.029 10.414 1.00 91.25 72 GLU A N 1
ATOM 575 C CA . GLU A 1 72 ? -9.505 12.612 11.653 1.00 91.25 72 GLU A CA 1
ATOM 576 C C . GLU A 1 72 ? -11.014 12.433 11.852 1.00 91.25 72 GLU A C 1
ATOM 578 O O . GLU A 1 72 ? -11.493 12.469 12.985 1.00 91.25 72 GLU A O 1
ATOM 583 N N . LYS A 1 73 ? -11.764 12.205 10.768 1.00 92.50 73 LYS A N 1
ATOM 584 C CA . LYS A 1 73 ? -13.222 12.032 10.795 1.00 92.50 73 LYS A CA 1
ATOM 585 C C . LYS A 1 73 ? -13.661 10.573 10.784 1.00 92.50 73 LYS A C 1
ATOM 587 O O . LYS A 1 73 ? -14.850 10.310 10.860 1.00 92.50 73 LYS A O 1
ATOM 592 N N . THR A 1 74 ? -12.749 9.625 10.595 1.00 96.06 74 THR A N 1
ATOM 593 C CA . THR A 1 74 ? -13.146 8.256 10.232 1.00 96.06 74 THR A CA 1
ATOM 594 C C . THR A 1 74 ? -12.515 7.182 11.101 1.00 96.06 74 THR A C 1
ATOM 596 O O . THR A 1 74 ? -12.388 6.035 10.667 1.00 96.06 74 THR A O 1
ATOM 599 N N . PHE A 1 75 ? -12.115 7.511 12.331 1.00 96.69 75 PHE A N 1
ATOM 600 C CA . PHE A 1 75 ? -11.493 6.534 13.225 1.00 96.69 75 PHE A CA 1
ATOM 601 C C . PHE A 1 75 ? -12.398 5.315 13.487 1.00 96.69 75 PHE A C 1
ATOM 603 O O . PHE A 1 75 ? -11.911 4.180 13.503 1.00 96.69 75 PHE A O 1
ATOM 610 N N . ASN A 1 76 ? -13.721 5.498 13.623 1.00 97.88 76 ASN A N 1
ATOM 611 C CA . ASN A 1 76 ? -14.626 4.367 13.861 1.00 97.88 76 ASN A CA 1
ATOM 612 C C . ASN A 1 76 ? -14.770 3.452 12.644 1.00 97.88 76 ASN A C 1
ATOM 614 O O . ASN A 1 76 ? -15.104 2.278 12.807 1.00 97.88 76 ASN A O 1
ATOM 618 N N . VAL A 1 77 ? -14.501 3.963 11.444 1.00 98.69 77 VAL A N 1
ATOM 619 C CA . VAL A 1 77 ? -14.436 3.166 10.213 1.00 98.69 77 VAL A CA 1
ATOM 620 C C . VAL A 1 77 ? -13.071 2.487 10.108 1.00 98.69 77 VAL A C 1
ATOM 622 O O . VAL A 1 77 ? -12.996 1.286 9.852 1.00 98.69 77 VAL A O 1
ATOM 625 N N . ALA A 1 78 ? -11.989 3.223 10.376 1.00 98.56 78 ALA A N 1
ATOM 626 C CA . ALA A 1 78 ? -10.624 2.711 10.322 1.00 98.56 78 ALA A CA 1
ATOM 627 C C . ALA A 1 78 ? -10.426 1.511 11.257 1.00 98.56 78 ALA A C 1
ATOM 629 O O . ALA A 1 78 ? -9.925 0.474 10.824 1.00 98.56 78 ALA A O 1
ATOM 630 N N . LYS A 1 79 ? -10.924 1.585 12.501 1.00 98.19 79 LYS A N 1
ATOM 631 C CA . LYS A 1 79 ? -10.838 0.460 13.447 1.00 98.19 79 LYS A CA 1
ATOM 632 C C . LYS A 1 79 ? -11.572 -0.795 12.968 1.00 98.19 79 LYS A C 1
ATOM 634 O O . LYS A 1 79 ? -11.201 -1.884 13.383 1.00 98.19 79 LYS A O 1
ATOM 639 N N . VAL A 1 80 ? -12.592 -0.669 12.110 1.00 98.50 80 VAL A N 1
ATOM 640 C CA . VAL A 1 80 ? -13.263 -1.820 11.475 1.00 98.50 80 VAL A CA 1
ATOM 641 C C . VAL A 1 80 ? -12.384 -2.398 10.369 1.00 98.50 80 VAL A C 1
ATOM 643 O O . VAL A 1 80 ? -12.214 -3.613 10.303 1.00 98.50 80 VAL A O 1
ATOM 646 N N . LEU A 1 81 ? -11.776 -1.547 9.537 1.00 98.56 81 LEU A N 1
ATOM 647 C CA . LEU A 1 81 ? -10.846 -1.980 8.487 1.00 98.56 81 LEU A CA 1
ATOM 648 C C . LEU A 1 81 ? -9.627 -2.713 9.072 1.00 98.56 81 LEU A C 1
ATOM 650 O O . LEU A 1 81 ? -9.235 -3.759 8.557 1.00 98.56 81 LEU A O 1
ATOM 654 N N . PHE A 1 82 ? -9.083 -2.229 10.192 1.00 98.69 82 PHE A N 1
ATOM 655 C CA . PHE A 1 82 ? -7.929 -2.833 10.868 1.00 98.69 82 PHE A CA 1
ATOM 656 C C . PHE A 1 82 ? -8.195 -4.235 11.440 1.00 98.69 82 PHE A C 1
ATOM 658 O O . PHE A 1 82 ? -7.248 -4.966 11.723 1.00 98.69 82 PHE A O 1
ATOM 665 N N . GLN A 1 83 ? -9.458 -4.662 11.563 1.00 97.50 83 GLN A N 1
ATOM 666 C CA . GLN A 1 83 ? -9.825 -6.020 12.007 1.00 97.50 83 GLN A CA 1
ATOM 667 C C . GLN A 1 83 ? -9.604 -7.093 10.929 1.00 97.50 83 GLN A C 1
ATOM 669 O O . GLN A 1 83 ? -9.782 -8.278 11.205 1.00 97.50 83 GLN A O 1
ATOM 674 N N . THR A 1 84 ? -9.227 -6.701 9.707 1.00 96.19 84 THR A N 1
ATOM 675 C CA . THR A 1 84 ? -8.921 -7.632 8.613 1.00 96.19 84 THR A CA 1
ATOM 676 C C . THR A 1 84 ? -7.456 -7.503 8.199 1.00 96.19 84 THR A C 1
ATOM 678 O O . THR A 1 84 ? -7.106 -6.607 7.432 1.00 96.19 84 THR A O 1
ATOM 681 N N . LYS A 1 85 ? -6.596 -8.425 8.661 1.00 95.38 85 LYS A N 1
ATOM 682 C CA . LYS A 1 85 ? -5.137 -8.384 8.415 1.00 95.38 85 LYS A CA 1
ATOM 683 C C . LYS A 1 85 ? -4.760 -8.225 6.938 1.00 95.38 85 LYS A C 1
ATOM 685 O O . LYS A 1 85 ? -3.830 -7.502 6.595 1.00 95.38 85 LYS A O 1
ATOM 690 N N . ASP A 1 86 ? -5.512 -8.863 6.044 1.00 95.50 86 ASP A N 1
ATOM 691 C CA . ASP A 1 86 ? -5.229 -8.844 4.610 1.00 95.50 86 ASP A CA 1
ATOM 692 C C . ASP A 1 86 ? -5.355 -7.451 3.978 1.00 95.50 86 ASP A C 1
ATOM 694 O O . ASP A 1 86 ? -4.692 -7.172 2.977 1.00 95.50 86 ASP A O 1
ATOM 698 N N . PHE A 1 87 ? -6.166 -6.559 4.558 1.00 97.88 87 PHE A N 1
ATOM 699 C CA . PHE A 1 87 ? -6.348 -5.207 4.029 1.00 97.88 87 PHE A CA 1
ATOM 700 C C . PHE A 1 87 ? -5.054 -4.395 4.075 1.00 97.88 87 PHE A C 1
ATOM 702 O O . PHE A 1 87 ? -4.789 -3.654 3.133 1.00 97.88 87 PHE A O 1
ATOM 709 N N . PHE A 1 88 ? -4.202 -4.588 5.087 1.00 98.06 88 PHE A N 1
ATOM 710 C CA . PHE A 1 88 ? -2.902 -3.911 5.162 1.00 98.06 88 PHE A CA 1
ATOM 711 C C . PHE A 1 88 ? -2.019 -4.238 3.956 1.00 98.06 88 PHE A C 1
ATOM 713 O O . PHE A 1 88 ? -1.480 -3.340 3.312 1.00 98.06 88 PHE A O 1
ATOM 720 N N . ARG A 1 89 ? -1.928 -5.524 3.599 1.00 96.12 89 ARG A N 1
ATOM 721 C CA . ARG A 1 89 ? -1.138 -5.985 2.452 1.00 96.12 89 ARG A CA 1
ATOM 722 C C . ARG A 1 89 ? -1.706 -5.480 1.129 1.00 96.12 89 ARG A C 1
ATOM 724 O O . ARG A 1 89 ? -0.951 -5.006 0.283 1.00 96.12 89 ARG A O 1
ATOM 731 N N . PHE A 1 90 ? -3.020 -5.576 0.933 1.00 97.12 90 PHE A N 1
ATOM 732 C CA . PHE A 1 90 ? -3.635 -5.109 -0.311 1.00 97.12 90 PHE A CA 1
ATOM 733 C C . PHE A 1 90 ? -3.533 -3.593 -0.479 1.00 97.12 90 PHE A C 1
ATOM 735 O O . PHE A 1 90 ? -3.280 -3.119 -1.587 1.00 97.12 90 PHE A O 1
ATOM 742 N N . ASP A 1 91 ? -3.660 -2.834 0.606 1.00 98.19 91 ASP A N 1
ATOM 743 C CA . ASP A 1 91 ? -3.543 -1.384 0.538 1.00 98.19 91 ASP A CA 1
ATOM 744 C C . ASP A 1 91 ? -2.100 -0.903 0.352 1.00 98.19 91 ASP A C 1
ATOM 746 O O . ASP A 1 91 ? -1.855 0.034 -0.406 1.00 98.19 91 ASP A O 1
ATOM 750 N N . MET A 1 92 ? -1.128 -1.600 0.945 1.00 96.75 92 MET A N 1
ATOM 751 C CA . MET A 1 92 ? 0.292 -1.377 0.664 1.00 96.75 92 MET A CA 1
ATOM 752 C C . MET A 1 92 ? 0.613 -1.621 -0.817 1.00 96.75 92 MET A C 1
ATOM 754 O O . MET A 1 92 ? 1.238 -0.777 -1.457 1.00 96.75 92 MET A O 1
ATOM 758 N N . ASN A 1 93 ? 0.129 -2.728 -1.395 1.00 95.75 93 ASN A N 1
ATOM 759 C CA . ASN A 1 93 ? 0.299 -3.012 -2.825 1.00 95.75 93 ASN A CA 1
ATOM 760 C C . ASN A 1 93 ? -0.326 -1.923 -3.702 1.00 95.75 93 ASN A C 1
ATOM 762 O O . ASN A 1 93 ? 0.269 -1.501 -4.693 1.00 95.75 93 ASN A O 1
ATOM 766 N N . ARG A 1 94 ? -1.517 -1.447 -3.329 1.00 96.81 94 ARG A N 1
ATOM 767 C CA . ARG A 1 94 ? -2.191 -0.336 -4.006 1.00 96.81 94 ARG A CA 1
ATOM 768 C C . ARG A 1 94 ? -1.329 0.933 -3.968 1.00 96.81 94 ARG A C 1
ATOM 770 O O . ARG A 1 94 ? -1.163 1.549 -5.015 1.00 96.81 94 ARG A O 1
ATOM 777 N N . MET A 1 95 ? -0.717 1.275 -2.830 1.00 96.56 95 MET A N 1
ATOM 778 C CA . MET A 1 95 ? 0.204 2.421 -2.717 1.00 96.56 95 MET A CA 1
ATOM 779 C C . MET A 1 95 ? 1.432 2.275 -3.607 1.00 96.56 95 MET A C 1
ATOM 781 O O . MET A 1 95 ? 1.802 3.218 -4.302 1.00 96.56 95 MET A O 1
ATOM 785 N N . VAL A 1 96 ? 2.035 1.086 -3.643 1.00 94.50 96 VAL A N 1
ATOM 786 C CA . VAL A 1 96 ? 3.181 0.818 -4.523 1.00 94.50 96 VAL A CA 1
ATOM 787 C C . VAL A 1 96 ? 2.808 1.018 -5.994 1.00 94.50 96 VAL A C 1
ATOM 789 O O . VAL A 1 96 ? 3.576 1.632 -6.733 1.00 94.50 96 VAL A O 1
ATOM 792 N N . LEU A 1 97 ? 1.625 0.561 -6.415 1.00 95.19 97 LEU A N 1
ATOM 793 C CA . LEU A 1 97 ? 1.128 0.771 -7.779 1.00 95.19 97 LEU A CA 1
ATOM 794 C C . LEU A 1 97 ? 0.861 2.255 -8.077 1.00 95.19 97 LEU A C 1
ATOM 796 O O . LEU A 1 97 ? 1.229 2.729 -9.152 1.00 95.19 97 LEU A O 1
ATOM 800 N N . ASP A 1 98 ? 0.278 2.999 -7.132 1.00 94.75 98 ASP A N 1
ATOM 801 C CA . ASP A 1 98 ? -0.027 4.427 -7.307 1.00 94.75 98 ASP A CA 1
ATOM 802 C C . ASP A 1 98 ? 1.232 5.260 -7.620 1.00 94.75 98 ASP A C 1
ATOM 804 O O . ASP A 1 98 ? 1.155 6.175 -8.440 1.00 94.75 98 ASP A O 1
ATOM 808 N N . ARG A 1 99 ? 2.409 4.893 -7.080 1.00 91.94 99 ARG A N 1
ATOM 809 C CA . ARG A 1 99 ? 3.687 5.607 -7.317 1.00 91.94 99 ARG A CA 1
ATOM 810 C C . ARG A 1 99 ? 4.054 5.771 -8.792 1.00 91.94 99 ARG A C 1
ATOM 812 O O . ARG A 1 99 ? 4.725 6.731 -9.152 1.00 91.94 99 ARG A O 1
ATOM 819 N N . THR A 1 100 ? 3.655 4.822 -9.635 1.00 91.06 100 THR A N 1
ATOM 820 C CA . THR A 1 100 ? 3.976 4.819 -11.076 1.00 91.06 100 THR A CA 1
ATOM 821 C C . THR A 1 100 ? 2.736 4.961 -11.951 1.00 91.06 100 THR A C 1
ATOM 823 O O . THR A 1 100 ? 2.828 4.966 -13.180 1.00 91.06 100 THR A O 1
ATOM 826 N N . HIS A 1 101 ? 1.553 5.086 -11.344 1.00 94.25 101 HIS A N 1
ATOM 827 C CA . HIS A 1 101 ? 0.307 5.044 -12.093 1.00 94.25 101 HIS A CA 1
ATOM 828 C C . HIS A 1 101 ? 0.134 6.272 -12.989 1.00 94.25 101 HIS A C 1
ATOM 830 O O . HIS A 1 101 ? -0.195 6.123 -14.164 1.00 94.25 101 HIS A O 1
ATOM 836 N N . LYS A 1 102 ? 0.431 7.470 -12.469 1.00 94.94 102 LYS A N 1
ATOM 837 C CA . LYS A 1 102 ? 0.316 8.723 -13.228 1.00 94.94 102 LYS A CA 1
ATOM 838 C C . LYS A 1 102 ? 1.180 8.712 -14.487 1.00 94.94 102 LYS A C 1
ATOM 840 O O . LYS A 1 102 ? 0.678 8.989 -15.572 1.00 94.94 102 LYS A O 1
ATOM 845 N N . SER A 1 103 ? 2.459 8.359 -14.352 1.00 91.44 103 SER A N 1
ATOM 846 C CA . SER A 1 103 ? 3.368 8.264 -15.497 1.00 91.44 103 SER A CA 1
ATOM 847 C C . SER A 1 103 ? 2.918 7.187 -16.480 1.00 91.44 103 SER A C 1
ATOM 849 O O . SER A 1 103 ? 2.943 7.429 -17.679 1.00 91.44 103 SER A O 1
ATOM 851 N N . SER A 1 104 ? 2.420 6.047 -15.993 1.00 90.00 104 SER A N 1
ATOM 852 C CA . SER A 1 104 ? 1.873 4.991 -16.855 1.00 90.00 104 SER A CA 1
ATOM 853 C C . SER A 1 104 ? 0.666 5.468 -17.670 1.00 90.00 104 SER A C 1
ATOM 855 O O . SER A 1 104 ? 0.591 5.187 -18.862 1.00 90.00 104 SER A O 1
ATOM 857 N N . LEU A 1 105 ? -0.262 6.212 -17.058 1.00 91.00 105 LEU A N 1
ATOM 858 C CA . LEU A 1 105 ? -1.422 6.778 -17.757 1.00 91.00 105 LEU A CA 1
ATOM 859 C C . LEU A 1 105 ? -1.004 7.791 -18.829 1.00 91.00 105 LEU A C 1
ATOM 861 O O . LEU A 1 105 ? -1.520 7.743 -19.941 1.00 91.00 105 LEU A O 1
ATOM 865 N N . ILE A 1 106 ? -0.052 8.672 -18.508 1.00 90.44 106 ILE A N 1
ATOM 866 C CA . ILE A 1 106 ? 0.485 9.661 -19.454 1.00 90.44 106 ILE A CA 1
ATOM 867 C C . ILE A 1 106 ? 1.165 8.955 -20.632 1.00 90.44 106 ILE A C 1
ATOM 869 O O . ILE A 1 106 ? 0.844 9.243 -21.780 1.00 90.44 106 ILE A O 1
ATOM 873 N N . SER A 1 107 ? 2.031 7.972 -20.362 1.00 85.94 107 SER A N 1
ATOM 874 C CA . SER A 1 107 ? 2.706 7.199 -21.410 1.00 85.94 107 SER A CA 1
ATOM 875 C C . SER A 1 107 ? 1.725 6.460 -22.321 1.00 85.94 107 SER A C 1
ATOM 877 O O . SER A 1 107 ? 1.951 6.387 -23.525 1.00 85.94 107 SER A O 1
ATOM 879 N N . LEU A 1 108 ? 0.634 5.913 -21.773 1.00 84.69 108 LEU A N 1
ATOM 880 C CA . LEU A 1 108 ? -0.393 5.237 -22.572 1.00 84.69 108 LEU A CA 1
ATOM 881 C C . LEU A 1 108 ? -1.159 6.213 -23.471 1.00 84.69 108 LEU A C 1
ATOM 883 O O . LEU A 1 108 ? -1.372 5.901 -24.641 1.00 84.69 108 LEU A O 1
ATOM 887 N N . ARG A 1 109 ? -1.534 7.383 -22.941 1.00 84.75 109 ARG A N 1
ATOM 888 C CA . ARG A 1 109 ? -2.222 8.440 -23.697 1.00 84.75 109 ARG A CA 1
ATOM 889 C C . ARG A 1 109 ? -1.350 8.982 -24.832 1.00 84.75 109 ARG A C 1
ATOM 891 O O . ARG A 1 109 ? -1.822 9.146 -25.952 1.00 84.75 109 ARG A O 1
ATOM 898 N N . ASP A 1 110 ? -0.077 9.242 -24.547 1.00 83.00 110 ASP A N 1
ATOM 899 C CA . ASP A 1 110 ? 0.819 9.923 -25.486 1.00 83.00 110 ASP A CA 1
ATOM 900 C C . ASP A 1 110 ? 1.485 8.941 -26.476 1.00 83.00 110 ASP A C 1
ATOM 902 O O . ASP A 1 110 ? 1.847 9.330 -27.585 1.00 83.00 110 ASP A O 1
ATOM 906 N N . GLY A 1 111 ? 1.625 7.659 -26.109 1.00 72.25 111 GLY A N 1
ATOM 907 C CA . GLY A 1 111 ? 2.381 6.657 -26.872 1.00 72.25 111 GLY A CA 1
ATOM 908 C C . GLY A 1 111 ? 1.609 5.877 -27.946 1.00 72.25 111 GLY A C 1
ATOM 909 O O . GLY A 1 111 ? 2.236 5.337 -28.855 1.00 72.25 111 GLY A O 1
ATOM 910 N N . PHE A 1 112 ? 0.272 5.806 -27.888 1.00 65.06 112 PHE A N 1
ATOM 911 C CA . PHE A 1 112 ? -0.541 4.974 -28.796 1.00 65.06 112 PHE A CA 1
ATOM 912 C C . PHE A 1 112 ? -1.574 5.790 -29.587 1.00 65.06 112 PHE A C 1
ATOM 914 O O . PHE A 1 112 ? -2.773 5.701 -29.345 1.00 65.06 112 PHE A O 1
ATOM 921 N N . GLY A 1 113 ? -1.113 6.566 -30.573 1.00 64.75 113 GLY A N 1
ATOM 922 C CA . GLY A 1 113 ? -2.000 7.299 -31.493 1.00 64.75 113 GLY A CA 1
ATOM 923 C C . GLY A 1 113 ? -2.498 8.657 -30.982 1.00 64.75 113 GLY A C 1
ATOM 924 O O . GLY A 1 113 ? -3.263 9.315 -31.685 1.00 64.75 113 GLY A O 1
ATOM 925 N N . GLY A 1 114 ? -2.012 9.099 -29.817 1.00 68.06 114 GLY A N 1
ATOM 926 C CA . GLY A 1 114 ? -2.326 10.394 -29.213 1.00 68.06 114 GLY A CA 1
ATOM 927 C C . GLY A 1 114 ? -3.675 10.432 -28.489 1.00 68.06 114 GLY A C 1
ATOM 928 O O . GLY A 1 114 ? -4.399 9.442 -28.419 1.00 68.06 114 GLY A O 1
ATOM 929 N N . THR A 1 115 ? -4.010 11.601 -27.941 1.00 70.81 115 THR A N 1
ATOM 930 C CA . THR A 1 115 ? -5.224 11.813 -27.142 1.00 70.81 115 THR A CA 1
ATOM 931 C C . THR A 1 115 ? -6.499 11.519 -27.936 1.00 70.81 115 THR A C 1
ATOM 933 O O . THR A 1 115 ? -6.781 12.178 -28.943 1.00 70.81 115 THR A O 1
ATOM 936 N N . ASP A 1 116 ? -7.335 10.612 -27.428 1.00 77.50 116 ASP A N 1
ATOM 937 C CA . ASP A 1 116 ? -8.713 10.482 -27.898 1.00 77.50 116 ASP A CA 1
ATOM 938 C C . ASP A 1 116 ? -9.535 11.661 -27.365 1.00 77.50 116 ASP A C 1
ATOM 940 O O . ASP A 1 116 ? -9.943 11.712 -26.203 1.00 77.50 116 ASP A O 1
ATOM 944 N N . TYR A 1 117 ? -9.806 12.631 -28.235 1.00 79.25 117 TYR A N 1
ATOM 945 C CA . TYR A 1 117 ? -10.564 13.835 -27.897 1.00 79.25 117 TYR A CA 1
ATOM 946 C C . TYR A 1 117 ? -11.977 13.544 -27.368 1.00 79.25 117 TYR A C 1
ATOM 948 O O . TYR A 1 117 ? -12.554 14.402 -26.701 1.00 79.25 117 TYR A O 1
ATOM 956 N N . ARG A 1 118 ? -12.544 12.356 -27.628 1.00 82.81 118 ARG A N 1
ATOM 957 C CA . ARG A 1 118 ? -13.846 11.952 -27.069 1.00 82.81 118 ARG A CA 1
ATOM 958 C C . ARG A 1 118 ? -13.750 11.558 -25.596 1.00 82.81 118 ARG A C 1
ATOM 960 O O . ARG A 1 118 ? -14.744 11.666 -24.885 1.00 82.81 118 ARG A O 1
ATOM 967 N N . ASN A 1 119 ? -12.572 11.122 -25.150 1.00 83.19 119 ASN A N 1
ATOM 968 C CA . ASN A 1 119 ? -12.311 10.622 -23.800 1.00 83.19 119 ASN A CA 1
ATOM 969 C C . ASN A 1 119 ? -11.401 11.539 -22.966 1.00 83.19 119 ASN A C 1
ATOM 971 O O . ASN A 1 119 ? -11.204 11.272 -21.779 1.00 83.19 119 ASN A O 1
ATOM 975 N N . SER A 1 120 ? -10.902 12.635 -23.545 1.00 85.31 120 SER A N 1
ATOM 976 C CA . SER A 1 120 ? -9.923 13.543 -22.929 1.00 85.31 120 SER A CA 1
ATOM 977 C C . SER A 1 120 ? -10.302 13.992 -21.515 1.00 85.31 120 SER A C 1
ATOM 979 O O . SER A 1 120 ? -9.479 13.913 -20.607 1.00 85.31 120 SER A O 1
ATOM 981 N N . LEU A 1 121 ? -11.565 14.370 -21.288 1.00 87.06 121 LEU A N 1
ATOM 982 C CA . LEU A 1 121 ? -12.053 14.779 -19.967 1.00 87.06 121 LEU A CA 1
ATOM 983 C C . LEU A 1 121 ? -11.891 13.660 -18.922 1.00 87.06 121 LEU A C 1
ATOM 985 O O . LEU A 1 121 ? -11.460 13.907 -17.798 1.00 87.06 121 LEU A O 1
ATOM 989 N N . HIS A 1 122 ? -12.218 12.421 -19.292 1.00 86.12 122 HIS A N 1
ATOM 990 C CA . HIS A 1 122 ? -12.125 11.267 -18.398 1.00 86.12 122 HIS A CA 1
ATOM 991 C C . HIS A 1 122 ? -10.672 10.854 -18.136 1.00 86.12 122 HIS A C 1
ATOM 993 O O . HIS A 1 122 ? -10.336 10.447 -17.022 1.00 86.12 122 HIS A O 1
ATOM 999 N N . GLU A 1 123 ? -9.810 10.954 -19.146 1.00 88.62 123 GLU A N 1
ATOM 1000 C CA . GLU A 1 123 ? -8.376 10.685 -19.019 1.00 88.62 123 GLU A CA 1
ATOM 1001 C C . GLU A 1 123 ? -7.691 11.716 -18.120 1.00 88.62 123 GLU A C 1
ATOM 1003 O O . GLU A 1 123 ? -6.940 11.349 -17.213 1.00 88.62 123 GLU A O 1
ATOM 1008 N N . GLU A 1 124 ? -7.999 12.999 -18.311 1.00 90.56 124 GLU A N 1
ATOM 1009 C CA . GLU A 1 124 ? -7.505 14.071 -17.453 1.00 90.56 124 GLU A CA 1
ATOM 1010 C C . GLU A 1 124 ? -7.950 13.899 -16.003 1.00 90.56 124 GLU A C 1
ATOM 1012 O O . GLU A 1 124 ? -7.126 14.023 -15.098 1.00 90.56 124 GLU A O 1
ATOM 1017 N N . ASP A 1 125 ? -9.227 13.584 -15.771 1.00 90.00 125 ASP A N 1
ATOM 1018 C CA . ASP A 1 125 ? -9.752 13.332 -14.427 1.00 90.00 125 ASP A CA 1
ATOM 1019 C C . ASP A 1 125 ? -9.017 12.168 -13.743 1.00 90.00 125 ASP A C 1
ATOM 1021 O O . ASP A 1 125 ? -8.663 12.257 -12.564 1.00 90.00 125 ASP A O 1
ATOM 1025 N N . ARG A 1 126 ? -8.720 11.091 -14.483 1.00 90.62 126 ARG A N 1
ATOM 1026 C CA . ARG A 1 126 ? -7.947 9.944 -13.972 1.00 90.62 126 ARG A CA 1
ATOM 1027 C C . ARG A 1 126 ? -6.511 10.319 -13.615 1.00 90.62 126 ARG A C 1
ATOM 1029 O O . ARG A 1 126 ? -6.017 9.900 -12.567 1.00 90.62 126 ARG A O 1
ATOM 1036 N N . ILE A 1 127 ? -5.849 11.103 -14.465 1.00 93.75 127 ILE A N 1
ATOM 1037 C CA . ILE A 1 127 ? -4.478 11.574 -14.231 1.00 93.75 127 ILE A CA 1
ATOM 1038 C C . ILE A 1 127 ? -4.438 12.501 -13.010 1.00 93.75 127 ILE A C 1
ATOM 1040 O O . ILE A 1 127 ? -3.600 12.298 -12.132 1.00 93.75 127 ILE A O 1
ATOM 1044 N N . LYS A 1 128 ? -5.371 13.458 -12.909 1.00 94.38 128 LYS A N 1
ATOM 1045 C CA . LYS A 1 128 ? -5.476 14.398 -11.777 1.00 94.38 128 LYS A CA 1
ATOM 1046 C C . LYS A 1 128 ? -5.719 13.669 -10.452 1.00 94.38 128 LYS A C 1
ATOM 1048 O O . LYS A 1 128 ? -5.061 13.972 -9.466 1.00 94.38 128 LYS A O 1
ATOM 1053 N N . ALA A 1 129 ? -6.567 12.637 -10.435 1.00 93.75 129 ALA A N 1
ATOM 1054 C CA . ALA A 1 129 ? -6.831 11.831 -9.233 1.00 93.75 129 ALA A CA 1
ATOM 1055 C C . ALA A 1 129 ? -5.607 11.043 -8.711 1.00 93.75 129 ALA A C 1
ATOM 1057 O O . ALA A 1 129 ? -5.660 10.436 -7.636 1.00 93.75 129 ALA A O 1
ATOM 1058 N N . CYS A 1 130 ? -4.512 10.970 -9.477 1.00 95.44 130 CYS A N 1
ATOM 1059 C CA . CYS A 1 130 ? -3.251 10.410 -8.989 1.00 95.44 130 CYS A CA 1
ATOM 1060 C C . CYS A 1 130 ? -2.487 11.377 -8.075 1.00 95.44 130 CYS A C 1
ATOM 1062 O O . CYS A 1 130 ? -1.633 10.920 -7.322 1.00 95.44 130 CYS A O 1
ATOM 1064 N N . ASP A 1 131 ? -2.798 12.675 -8.126 1.00 95.94 131 ASP A N 1
ATOM 1065 C CA . ASP A 1 131 ? -2.139 13.709 -7.323 1.00 95.94 131 ASP A CA 1
ATOM 1066 C C . ASP A 1 131 ? -2.799 13.918 -5.950 1.00 95.94 131 ASP A C 1
ATOM 1068 O O . ASP A 1 131 ? -2.305 14.710 -5.146 1.00 95.94 131 ASP A O 1
ATOM 1072 N N . ASP A 1 132 ? -3.900 13.216 -5.650 1.00 95.56 132 ASP A N 1
ATOM 1073 C CA . ASP A 1 132 ? -4.552 13.328 -4.346 1.00 95.56 132 ASP A CA 1
ATOM 1074 C C . ASP A 1 132 ? -3.584 12.927 -3.214 1.00 95.56 132 ASP A C 1
ATOM 1076 O O . ASP A 1 132 ? -2.940 11.876 -3.249 1.00 95.56 132 ASP A O 1
ATOM 1080 N N . VAL A 1 133 ? -3.506 13.744 -2.158 1.00 95.25 133 VAL A N 1
ATOM 1081 C CA . VAL A 1 133 ? -2.506 13.586 -1.082 1.00 95.25 133 VAL A CA 1
ATOM 1082 C C . VAL A 1 133 ? -2.586 12.212 -0.408 1.00 95.25 133 VAL A C 1
ATOM 1084 O O . VAL A 1 133 ? -1.556 11.604 -0.101 1.00 95.25 133 VAL A O 1
ATOM 1087 N N . HIS A 1 134 ? -3.798 11.681 -0.215 1.00 95.94 134 HIS A N 1
ATOM 1088 C CA . HIS A 1 134 ? -4.011 10.401 0.463 1.00 95.94 134 HIS A CA 1
ATOM 1089 C C . HIS A 1 134 ? -3.499 9.185 -0.318 1.00 95.94 134 HIS A C 1
ATOM 1091 O O . HIS A 1 134 ? -3.354 8.112 0.265 1.00 95.94 134 HIS A O 1
ATOM 1097 N N . ARG A 1 135 ? -3.153 9.332 -1.606 1.00 94.75 135 ARG A N 1
ATOM 1098 C CA . ARG A 1 135 ? -2.550 8.253 -2.416 1.00 94.75 135 ARG A CA 1
ATOM 1099 C C . ARG A 1 135 ? -1.184 7.825 -1.899 1.00 94.75 135 ARG A C 1
ATOM 1101 O O . ARG A 1 135 ? -0.828 6.651 -2.002 1.00 94.75 135 ARG A O 1
ATOM 1108 N N . ASN A 1 136 ? -0.454 8.757 -1.290 1.00 94.06 136 ASN A N 1
ATOM 1109 C CA . ASN A 1 136 ? 0.896 8.534 -0.773 1.00 94.06 136 ASN A CA 1
ATOM 1110 C C . ASN A 1 136 ? 0.921 7.862 0.609 1.00 94.06 136 ASN A C 1
ATOM 1112 O O . ASN A 1 136 ? 1.995 7.586 1.143 1.00 94.06 136 ASN A O 1
ATOM 1116 N N . THR A 1 137 ? -0.245 7.582 1.194 1.00 95.69 137 THR A N 1
ATOM 1117 C CA . THR A 1 137 ? -0.368 6.858 2.462 1.00 95.69 137 THR A CA 1
ATOM 1118 C C . THR A 1 137 ? -1.127 5.544 2.276 1.00 95.69 137 THR A C 1
ATOM 1120 O O . THR A 1 137 ? -1.581 5.210 1.181 1.00 95.69 137 THR A O 1
ATOM 1123 N N . TYR A 1 138 ? -1.189 4.744 3.333 1.00 97.88 138 TYR A N 1
ATOM 1124 C CA . TYR A 1 138 ? -1.830 3.435 3.362 1.00 97.88 138 TYR A CA 1
ATOM 1125 C C . TYR A 1 138 ? -2.183 3.045 4.804 1.00 97.88 138 TYR A C 1
ATOM 1127 O O . TYR A 1 138 ? -1.782 3.718 5.757 1.00 97.88 138 TYR A O 1
ATOM 1135 N N . LEU A 1 139 ? -2.946 1.965 4.974 1.00 98.56 139 LEU A N 1
ATOM 1136 C CA . LEU A 1 139 ? -3.495 1.555 6.273 1.00 98.56 139 LEU A CA 1
ATOM 1137 C C . LEU A 1 139 ? -2.446 1.370 7.380 1.00 98.56 139 LEU A C 1
ATOM 1139 O O . LEU A 1 139 ? -2.736 1.706 8.525 1.00 98.56 139 LEU A O 1
ATOM 1143 N N . GLU A 1 140 ? -1.247 0.870 7.064 1.00 98.00 140 GLU A N 1
ATOM 1144 C CA . GLU A 1 140 ? -0.175 0.684 8.060 1.00 98.00 140 GLU A CA 1
ATOM 1145 C C . GLU A 1 140 ? 0.261 2.037 8.645 1.00 98.00 140 GLU A C 1
ATOM 1147 O O . GLU A 1 140 ? 0.253 2.231 9.861 1.00 98.00 140 GLU A O 1
ATOM 1152 N N . ASN A 1 141 ? 0.533 3.011 7.767 1.00 96.75 141 ASN A N 1
ATOM 1153 C CA . ASN A 1 141 ? 0.871 4.376 8.163 1.00 96.75 141 ASN A CA 1
ATOM 1154 C C . ASN A 1 141 ? -0.264 5.020 8.962 1.00 96.75 141 ASN A C 1
ATOM 1156 O O . ASN A 1 141 ? -0.003 5.703 9.947 1.00 96.75 141 ASN A O 1
ATOM 1160 N N . LEU A 1 142 ? -1.519 4.805 8.555 1.00 98.12 142 LEU A N 1
ATOM 1161 C CA . LEU A 1 142 ? -2.675 5.360 9.256 1.00 98.12 142 LEU A CA 1
ATOM 1162 C C . LEU A 1 142 ? -2.820 4.785 10.673 1.00 98.12 142 LEU A C 1
ATOM 1164 O O . LEU A 1 142 ? -3.104 5.525 11.616 1.00 98.12 142 LEU A O 1
ATOM 1168 N N . ALA A 1 143 ? -2.610 3.477 10.834 1.00 98.19 143 ALA A N 1
ATOM 1169 C CA . ALA A 1 143 ? -2.673 2.821 12.135 1.00 98.19 143 ALA A CA 1
ATOM 1170 C C . ALA A 1 143 ? -1.622 3.391 13.099 1.00 98.19 143 ALA A C 1
ATOM 1172 O O . ALA A 1 143 ? -1.937 3.665 14.259 1.00 98.19 143 ALA A O 1
ATOM 1173 N N . LEU A 1 144 ? -0.399 3.635 12.617 1.00 97.19 144 LEU A N 1
ATOM 1174 C CA . LEU A 1 144 ? 0.634 4.320 13.394 1.00 97.19 144 LEU A CA 1
ATOM 1175 C C . LEU A 1 144 ? 0.260 5.785 13.667 1.00 97.19 144 LEU A C 1
ATOM 1177 O O . LEU A 1 144 ? 0.375 6.255 14.799 1.00 97.19 144 LEU A O 1
ATOM 1181 N N . HIS A 1 145 ? -0.236 6.492 12.648 1.00 95.44 145 HIS A N 1
ATOM 1182 C CA . HIS A 1 145 ? -0.585 7.909 12.726 1.00 95.44 145 HIS A CA 1
ATOM 1183 C C . HIS A 1 145 ? -1.569 8.195 13.863 1.00 95.44 145 HIS A C 1
ATOM 1185 O O . HIS A 1 145 ? -1.313 9.081 14.675 1.00 95.44 145 HIS A O 1
ATOM 1191 N N . TYR A 1 146 ? -2.628 7.389 13.997 1.00 96.62 146 TYR A N 1
ATOM 1192 C CA . TYR A 1 146 ? -3.615 7.537 15.073 1.00 96.62 146 TYR A CA 1
ATOM 1193 C C . TYR A 1 146 ? -3.058 7.389 16.490 1.00 96.62 146 TYR A C 1
ATOM 1195 O O . TYR A 1 146 ? -3.714 7.805 17.444 1.00 96.62 146 TYR A O 1
ATOM 1203 N N . GLN A 1 147 ? -1.888 6.773 16.648 1.00 95.44 147 GLN A N 1
ATOM 1204 C CA . GLN A 1 147 ? -1.269 6.585 17.956 1.00 95.44 147 GLN A CA 1
ATOM 1205 C C . GLN A 1 147 ? -0.287 7.702 18.314 1.00 95.44 147 GLN A C 1
ATOM 1207 O O . GLN A 1 147 ? 0.114 7.786 19.475 1.00 95.44 147 GLN A O 1
ATOM 1212 N N . ILE A 1 148 ? 0.133 8.515 17.341 1.00 91.81 148 ILE A N 1
ATOM 1213 C CA . ILE A 1 148 ? 1.242 9.468 17.493 1.00 91.81 148 ILE A CA 1
ATOM 1214 C C . ILE A 1 148 ? 0.780 10.903 17.280 1.00 91.81 148 ILE A C 1
ATOM 1216 O O . ILE A 1 148 ? 1.168 11.790 18.037 1.00 91.81 148 ILE A O 1
ATOM 1220 N N . PHE A 1 149 ? -0.039 11.134 16.260 1.00 90.00 149 PHE A N 1
ATOM 1221 C CA . PHE A 1 149 ? -0.435 12.468 15.844 1.00 90.00 149 PHE A CA 1
ATOM 1222 C C . PHE A 1 149 ? -1.867 12.777 16.264 1.00 90.00 149 PHE A C 1
ATOM 1224 O O . PHE A 1 149 ? -2.723 11.896 16.377 1.00 90.00 149 PHE A O 1
ATOM 1231 N N . ARG A 1 150 ? -2.117 14.067 16.485 1.00 86.44 150 ARG A N 1
ATOM 1232 C CA . ARG A 1 150 ? -3.449 14.618 16.700 1.00 86.44 150 ARG A CA 1
ATOM 1233 C C . ARG A 1 150 ? -3.571 15.942 15.963 1.00 86.44 150 ARG A C 1
ATOM 1235 O O . ARG A 1 150 ? -2.632 16.737 15.969 1.00 86.44 150 ARG A O 1
ATOM 1242 N N . SER A 1 151 ? -4.726 16.171 15.355 1.00 81.25 151 SER A N 1
ATOM 1243 C CA . SER A 1 151 ? -5.113 17.493 14.861 1.00 81.25 151 SER A CA 1
ATOM 1244 C C . SER A 1 151 ? -5.616 18.387 16.002 1.00 81.25 151 SER A C 1
ATOM 1246 O O . SER A 1 151 ? -5.890 17.909 17.104 1.00 81.25 151 SER A O 1
ATOM 1248 N N . GLU A 1 152 ? -5.770 19.687 15.740 1.00 79.31 152 GLU A N 1
ATOM 1249 C CA . GLU A 1 152 ? -6.272 20.668 16.720 1.00 79.31 152 GLU A CA 1
ATOM 1250 C C . GLU A 1 152 ? -7.625 20.270 17.330 1.00 79.31 152 GLU A C 1
ATOM 1252 O O . GLU A 1 152 ? -7.880 20.518 18.506 1.00 79.31 152 GLU A O 1
ATOM 1257 N N . ASN A 1 153 ? -8.468 19.589 16.549 1.00 80.81 153 ASN A N 1
ATOM 1258 C CA . ASN A 1 153 ? -9.811 19.169 16.951 1.00 80.81 153 ASN A CA 1
ATOM 1259 C C . ASN A 1 153 ? -9.842 17.826 17.702 1.00 80.81 153 ASN A C 1
ATOM 1261 O O . ASN A 1 153 ? -10.925 17.317 17.990 1.00 80.81 153 ASN A O 1
ATOM 1265 N N . VAL A 1 154 ? -8.682 17.229 17.990 1.00 85.56 154 VAL A N 1
ATOM 1266 C CA . VAL A 1 154 ? -8.565 15.943 18.687 1.00 85.56 154 VAL A CA 1
ATOM 1267 C C . VAL A 1 154 ? -7.963 16.160 20.069 1.00 85.56 154 VAL A C 1
ATOM 1269 O O . VAL A 1 154 ? -6.836 16.650 20.234 1.00 85.56 154 VAL A O 1
ATOM 1272 N N . THR A 1 155 ? -8.726 15.773 21.089 1.00 89.25 155 THR A N 1
ATOM 1273 C CA . THR A 1 155 ? -8.298 15.893 22.482 1.00 89.25 155 THR A CA 1
ATOM 1274 C C . THR A 1 155 ? -7.301 14.795 22.844 1.00 89.25 155 THR A C 1
ATOM 1276 O O . THR A 1 155 ? -7.233 13.745 22.209 1.00 89.25 155 THR A O 1
ATOM 1279 N N . GLU A 1 156 ? -6.523 15.006 23.904 1.00 89.12 156 GLU A N 1
ATOM 1280 C CA . GLU A 1 156 ? -5.627 13.969 24.429 1.00 89.12 156 GLU A CA 1
ATOM 1281 C C . GLU A 1 156 ? -6.398 12.713 24.864 1.00 89.12 156 GLU A C 1
ATOM 1283 O O . GLU A 1 156 ? -5.947 11.591 24.636 1.00 89.12 156 GLU A O 1
ATOM 1288 N N . LYS A 1 157 ? -7.610 12.897 25.403 1.00 91.94 157 LYS A N 1
ATOM 1289 C CA . LYS A 1 157 ? -8.509 11.795 25.749 1.00 91.94 157 LYS A CA 1
ATOM 1290 C C . LYS A 1 157 ? -8.867 10.957 24.519 1.00 91.94 157 LYS A C 1
ATOM 1292 O O . LYS A 1 157 ? -8.771 9.735 24.585 1.00 91.94 157 LYS A O 1
ATOM 1297 N N . ASP A 1 158 ? -9.200 11.598 23.399 1.00 90.56 158 ASP A N 1
ATOM 1298 C CA . ASP A 1 158 ? -9.497 10.893 22.146 1.00 90.56 158 ASP A CA 1
ATOM 1299 C C . ASP A 1 158 ? -8.291 10.074 21.670 1.00 90.56 158 ASP A C 1
ATOM 1301 O O . ASP A 1 158 ? -8.450 8.945 21.212 1.00 90.56 158 ASP A O 1
ATOM 1305 N N . VAL A 1 159 ? -7.071 10.608 21.801 1.00 92.31 159 VAL A N 1
ATOM 1306 C CA . VAL A 1 159 ? -5.840 9.87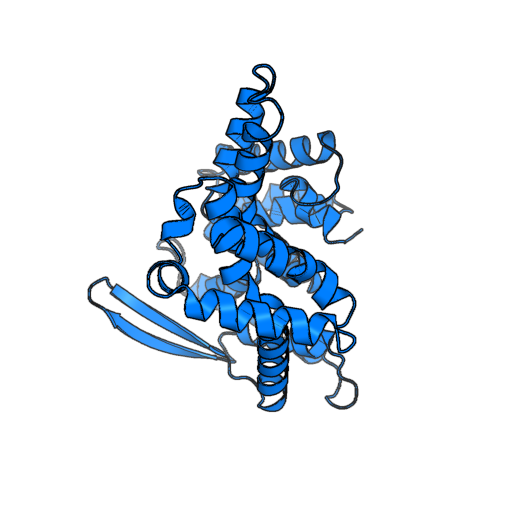9 21.445 1.00 92.31 159 VAL A CA 1
ATOM 1307 C C . VAL A 1 159 ? -5.653 8.647 22.330 1.00 92.31 159 VAL A C 1
ATOM 1309 O O . VAL A 1 159 ? -5.357 7.572 21.811 1.00 92.31 159 VAL A O 1
ATOM 1312 N N . ILE A 1 160 ? -5.854 8.773 23.643 1.00 94.62 160 ILE A N 1
ATOM 1313 C CA . ILE A 1 160 ? -5.744 7.646 24.582 1.00 94.62 160 ILE A CA 1
ATOM 1314 C C . ILE A 1 160 ? -6.778 6.564 24.245 1.00 94.62 160 ILE A C 1
ATOM 1316 O O . ILE A 1 160 ? -6.435 5.382 24.179 1.00 94.62 160 ILE A O 1
ATOM 1320 N N . GLU A 1 161 ? -8.025 6.951 23.966 1.00 95.62 161 GLU A N 1
ATOM 1321 C CA . GLU A 1 161 ? -9.075 6.013 23.553 1.00 95.62 161 GLU A CA 1
ATOM 1322 C C . GLU A 1 161 ? -8.722 5.318 22.226 1.00 95.62 161 GLU A C 1
ATOM 1324 O O . GLU A 1 161 ? -8.841 4.093 22.112 1.00 95.62 161 GLU A O 1
ATOM 1329 N N . ARG A 1 162 ? -8.214 6.069 21.235 1.00 95.62 162 ARG A N 1
ATOM 1330 C CA . ARG A 1 162 ? -7.728 5.511 19.959 1.00 95.62 162 ARG A CA 1
ATOM 1331 C C . ARG A 1 162 ? -6.616 4.489 20.193 1.00 95.62 162 ARG A C 1
ATOM 1333 O O . ARG A 1 162 ? -6.683 3.385 19.653 1.00 95.62 162 ARG A O 1
ATOM 1340 N N . GLN A 1 163 ? -5.626 4.830 21.018 1.00 97.31 163 GLN A N 1
ATOM 1341 C CA . GLN A 1 163 ? -4.507 3.951 21.361 1.00 97.31 163 GLN A CA 1
ATOM 1342 C C . GLN A 1 163 ? -4.985 2.651 22.009 1.00 97.31 163 GLN A C 1
ATOM 1344 O O . GLN A 1 163 ? -4.616 1.581 21.537 1.00 97.31 163 GLN A O 1
ATOM 1349 N N . GLN A 1 164 ? -5.851 2.720 23.024 1.00 98.25 164 GLN A N 1
ATOM 1350 C CA . GLN A 1 164 ? -6.376 1.528 23.704 1.00 98.25 164 GLN A CA 1
ATOM 1351 C C . GLN A 1 164 ? -7.106 0.586 22.742 1.00 98.25 164 GLN A C 1
ATOM 1353 O O . GLN A 1 164 ? -6.899 -0.629 22.777 1.00 98.25 164 GLN A O 1
ATOM 1358 N N . VAL A 1 165 ? -7.925 1.142 21.843 1.00 98.50 165 VAL A N 1
ATOM 1359 C CA . VAL A 1 165 ? -8.621 0.358 20.815 1.00 98.50 165 VAL A CA 1
ATOM 1360 C C . VAL A 1 165 ? -7.626 -0.318 19.871 1.00 98.50 165 VAL A C 1
ATOM 1362 O O . VAL A 1 165 ? -7.759 -1.512 19.605 1.00 98.50 165 VAL A O 1
ATOM 1365 N N . LEU A 1 166 ? -6.631 0.418 19.367 1.00 98.56 166 LEU A N 1
ATOM 1366 C CA . LEU A 1 166 ? -5.633 -0.125 18.440 1.00 98.56 166 LEU A CA 1
ATOM 1367 C C . LEU A 1 166 ? -4.747 -1.183 19.103 1.00 98.56 166 LEU A C 1
ATOM 1369 O O . LEU A 1 166 ? -4.506 -2.230 18.508 1.00 98.56 166 LEU A O 1
ATOM 1373 N N . TRP A 1 167 ? -4.339 -0.967 20.352 1.00 98.62 167 TRP A N 1
ATOM 1374 C CA . TRP A 1 167 ? -3.588 -1.953 21.128 1.00 98.62 167 TRP A CA 1
ATOM 1375 C C . TRP A 1 167 ? -4.383 -3.235 21.332 1.00 98.62 167 TRP A C 1
ATOM 1377 O O . TRP A 1 167 ? -3.842 -4.306 21.092 1.00 98.62 167 TRP A O 1
ATOM 1387 N N . GLY A 1 168 ? -5.682 -3.152 21.635 1.00 98.69 168 GLY A N 1
ATOM 1388 C CA . GLY A 1 168 ? -6.535 -4.341 21.708 1.00 98.69 168 GLY A CA 1
ATOM 1389 C C . GLY A 1 168 ? -6.611 -5.120 20.386 1.00 98.69 168 GLY A C 1
ATOM 1390 O O . GLY A 1 168 ? -6.645 -6.352 20.388 1.00 98.69 168 GLY A O 1
ATOM 1391 N N . ILE A 1 169 ? -6.594 -4.423 19.243 1.00 98.69 169 ILE A N 1
ATOM 1392 C CA . ILE A 1 169 ? -6.534 -5.057 17.915 1.00 98.69 169 ILE A CA 1
ATOM 1393 C C . ILE A 1 169 ? -5.186 -5.755 17.709 1.00 98.69 169 ILE A C 1
ATOM 1395 O O . ILE A 1 169 ? -5.153 -6.909 17.279 1.00 98.69 169 ILE A O 1
ATOM 1399 N N . PHE A 1 170 ? -4.078 -5.083 18.019 1.00 98.56 170 PHE A N 1
ATOM 1400 C CA . PHE A 1 170 ? -2.739 -5.646 17.840 1.00 98.56 170 PHE A CA 1
ATOM 1401 C C . PHE A 1 170 ? -2.463 -6.801 18.798 1.00 98.56 170 PHE A C 1
ATOM 1403 O O . PHE A 1 170 ? -1.951 -7.822 18.358 1.00 98.56 170 PHE A O 1
ATOM 1410 N N . ASP A 1 171 ? -2.877 -6.702 20.060 1.00 98.56 171 ASP A N 1
ATOM 1411 C CA . ASP A 1 171 ? -2.740 -7.769 21.056 1.00 98.56 171 ASP A CA 1
ATOM 1412 C C . ASP A 1 171 ? -3.484 -9.032 20.607 1.00 98.56 171 ASP A C 1
ATOM 1414 O O . ASP A 1 171 ? -2.946 -10.138 20.680 1.00 98.56 171 ASP A O 1
ATOM 1418 N N . LYS A 1 172 ? -4.683 -8.877 20.028 1.00 98.50 172 LYS A N 1
ATOM 1419 C CA . LYS A 1 172 ? -5.398 -9.990 19.391 1.00 98.50 172 LYS A CA 1
ATOM 1420 C C . LYS A 1 172 ? -4.583 -10.617 18.258 1.00 98.50 172 LYS A C 1
ATOM 1422 O O . LYS A 1 172 ? -4.564 -11.838 18.156 1.00 98.50 172 LYS A O 1
ATOM 1427 N N . TYR A 1 173 ? -3.930 -9.820 17.414 1.00 98.19 173 TYR A N 1
ATOM 1428 C CA . TYR A 1 173 ? -3.098 -10.355 16.335 1.00 98.19 173 TYR A CA 1
ATOM 1429 C C . TYR A 1 173 ? -1.816 -11.016 16.833 1.00 98.19 173 TYR A C 1
ATOM 1431 O O . TYR A 1 173 ? -1.455 -12.060 16.300 1.00 98.19 173 TYR A O 1
ATOM 1439 N N . TYR A 1 174 ? -1.160 -10.465 17.855 1.00 97.19 174 TYR A N 1
ATOM 1440 C CA . TYR A 1 174 ? 0.001 -11.097 18.478 1.00 97.19 174 TYR A CA 1
ATOM 1441 C C . TYR A 1 174 ? -0.363 -12.463 19.070 1.00 97.19 174 TYR A C 1
ATOM 1443 O O . TYR A 1 174 ? 0.351 -13.430 18.835 1.00 97.19 174 TYR A O 1
ATOM 1451 N N . ASN A 1 175 ? -1.520 -12.574 19.730 1.00 97.25 175 ASN A N 1
ATOM 1452 C CA . ASN A 1 175 ? -2.020 -13.841 20.282 1.00 97.25 175 ASN A CA 1
ATOM 1453 C C . ASN A 1 175 ? -2.415 -14.880 19.215 1.00 97.25 175 ASN A C 1
ATOM 1455 O O . ASN A 1 175 ? -2.650 -16.038 19.547 1.00 97.25 175 ASN A O 1
ATOM 1459 N N . GLN A 1 176 ? -2.548 -14.471 17.950 1.00 96.69 176 GLN A N 1
ATOM 1460 C CA . GLN A 1 176 ? -2.862 -15.354 16.823 1.00 96.69 176 GLN A CA 1
ATOM 1461 C C . GLN A 1 176 ? -1.618 -15.812 16.054 1.00 96.69 176 GLN A C 1
ATOM 1463 O O . GLN A 1 176 ? -1.754 -16.607 15.124 1.00 96.69 176 GLN A O 1
ATOM 1468 N N . LEU A 1 177 ? -0.433 -15.289 16.384 1.00 95.94 177 LEU A N 1
ATOM 1469 C CA . LEU A 1 177 ? 0.808 -15.712 15.745 1.00 95.94 177 LEU A CA 1
ATOM 1470 C C . LEU A 1 177 ? 1.149 -17.151 16.158 1.00 95.94 177 LEU A C 1
ATOM 1472 O O . LEU A 1 177 ? 0.955 -17.505 17.323 1.00 95.94 177 LEU A O 1
ATOM 1476 N N . PRO A 1 178 ? 1.652 -17.979 15.228 1.00 95.44 178 PRO A N 1
ATOM 1477 C CA . PRO A 1 178 ? 2.135 -19.308 15.569 1.00 95.44 178 PRO A CA 1
ATOM 1478 C C . PRO A 1 178 ? 3.428 -19.229 16.391 1.00 95.44 178 PRO A C 1
ATOM 1480 O O . PRO A 1 178 ? 4.122 -18.209 16.396 1.00 95.44 178 PRO A O 1
ATOM 1483 N N . ASP A 1 179 ? 3.783 -20.341 17.034 1.00 92.50 179 ASP A N 1
ATOM 1484 C CA . ASP A 1 179 ? 5.109 -20.510 17.626 1.00 92.50 179 ASP A CA 1
ATOM 1485 C C . ASP A 1 179 ? 6.203 -20.376 16.555 1.00 92.50 179 ASP A C 1
ATOM 1487 O O . ASP A 1 179 ? 6.014 -20.775 15.405 1.00 92.50 179 ASP A O 1
ATOM 1491 N N . GLU A 1 180 ? 7.384 -19.886 16.944 1.00 87.75 180 GLU A N 1
ATOM 1492 C CA . GLU A 1 180 ? 8.503 -19.611 16.025 1.00 87.75 180 GLU A CA 1
ATOM 1493 C C . GLU A 1 180 ? 8.892 -20.832 15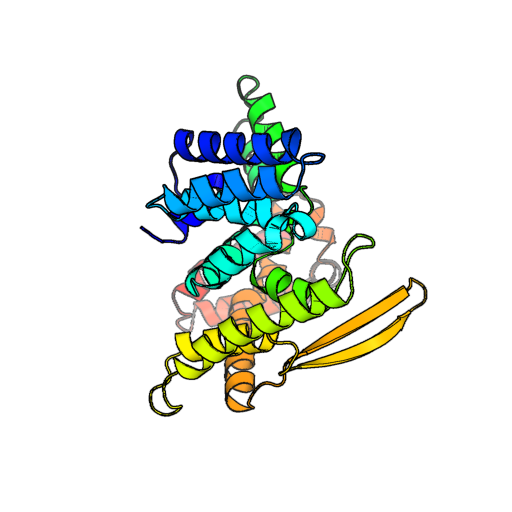.169 1.00 87.75 180 GLU A C 1
ATOM 1495 O O . GLU A 1 180 ? 9.248 -20.696 14.001 1.00 87.75 180 GLU A O 1
ATOM 1500 N N . ALA A 1 181 ? 8.769 -22.043 15.720 1.00 89.69 181 ALA A N 1
ATOM 1501 C CA . ALA A 1 181 ? 9.073 -23.287 15.013 1.00 89.69 181 ALA A CA 1
ATOM 1502 C C . ALA A 1 181 ? 8.087 -23.624 13.875 1.00 89.69 181 ALA A C 1
ATOM 1504 O O . ALA A 1 181 ? 8.405 -24.455 13.028 1.00 89.69 181 ALA A O 1
ATOM 1505 N N . GLN A 1 182 ? 6.897 -23.018 13.870 1.00 93.06 182 GLN A N 1
ATOM 1506 C CA . GLN A 1 182 ? 5.829 -23.238 12.884 1.00 93.06 182 GLN A CA 1
ATOM 1507 C C . GLN A 1 182 ? 5.573 -21.996 12.021 1.00 93.06 182 GLN A C 1
ATOM 1509 O O . GLN A 1 182 ? 4.604 -21.943 11.263 1.00 93.06 182 GLN A O 1
ATOM 1514 N N . GLU A 1 183 ? 6.420 -20.978 12.157 1.00 93.50 183 GLU A N 1
ATOM 1515 C CA . GLU A 1 183 ? 6.244 -19.697 11.499 1.00 93.50 183 GLU A CA 1
ATOM 1516 C C . GLU A 1 183 ? 6.467 -19.800 9.985 1.00 93.50 183 GLU A C 1
ATOM 1518 O O . GLU A 1 183 ? 7.498 -20.287 9.512 1.00 93.50 183 GLU A O 1
ATOM 1523 N N . THR A 1 184 ? 5.514 -19.284 9.207 1.00 95.19 184 THR A N 1
ATOM 1524 C CA . THR A 1 184 ? 5.662 -19.154 7.755 1.00 95.19 184 THR A CA 1
ATOM 1525 C C . THR A 1 184 ? 6.274 -17.807 7.365 1.00 95.19 184 THR A C 1
ATOM 1527 O O . THR A 1 184 ? 6.271 -16.835 8.118 1.00 95.19 184 THR A O 1
ATOM 1530 N N . GLU A 1 185 ? 6.723 -17.690 6.118 1.00 93.44 185 GLU A N 1
ATOM 1531 C CA . GLU A 1 185 ? 7.178 -16.416 5.538 1.00 93.44 185 GLU A CA 1
ATOM 1532 C C . GLU A 1 185 ? 6.097 -15.316 5.580 1.00 93.44 185 GLU A C 1
ATOM 1534 O O . GLU A 1 185 ? 6.388 -14.127 5.758 1.00 93.44 185 GLU A O 1
ATOM 1539 N N . ALA A 1 186 ? 4.824 -15.711 5.470 1.00 93.12 186 ALA A N 1
ATOM 1540 C CA . ALA A 1 186 ? 3.698 -14.794 5.606 1.00 93.12 186 ALA A CA 1
ATOM 1541 C C . ALA A 1 186 ? 3.555 -14.280 7.048 1.00 93.12 186 ALA A C 1
ATOM 1543 O O . ALA A 1 186 ? 3.248 -13.103 7.246 1.00 93.12 186 ALA A O 1
ATOM 1544 N N . ASP A 1 187 ? 3.826 -15.127 8.042 1.00 95.50 187 ASP A N 1
ATOM 1545 C CA . ASP A 1 187 ? 3.790 -14.753 9.458 1.00 95.50 187 ASP A CA 1
ATOM 1546 C C . ASP A 1 187 ? 4.952 -13.817 9.814 1.00 95.50 187 ASP A C 1
ATOM 1548 O O . ASP A 1 187 ? 4.725 -12.788 10.453 1.00 95.50 187 ASP A O 1
ATOM 1552 N N . LYS A 1 188 ? 6.162 -14.073 9.294 1.00 95.19 188 LYS A N 1
ATOM 1553 C CA . LYS A 1 188 ? 7.312 -13.151 9.409 1.00 95.19 188 LYS A CA 1
ATOM 1554 C C . LYS A 1 188 ? 6.990 -11.771 8.847 1.00 95.19 188 LYS A C 1
ATOM 1556 O O . LYS A 1 188 ? 7.203 -10.748 9.502 1.00 95.19 188 LYS A O 1
ATOM 1561 N N . THR A 1 189 ? 6.422 -11.738 7.640 1.00 94.88 189 THR A N 1
ATOM 1562 C CA . THR A 1 189 ? 5.984 -10.494 6.989 1.00 94.88 189 THR A CA 1
ATOM 1563 C C . THR A 1 189 ? 4.930 -9.770 7.828 1.00 94.88 189 THR A C 1
ATOM 1565 O O . THR A 1 189 ? 4.975 -8.545 7.974 1.00 94.88 189 THR A O 1
ATOM 1568 N N . TRP A 1 190 ? 3.993 -10.517 8.415 1.00 96.62 190 TRP A N 1
ATOM 1569 C CA . TRP A 1 190 ? 2.958 -9.954 9.275 1.00 96.62 190 TRP A CA 1
ATOM 1570 C C . TRP A 1 190 ? 3.518 -9.399 10.590 1.00 96.62 190 TRP A C 1
ATOM 1572 O O . TRP A 1 190 ? 3.149 -8.293 10.983 1.00 96.62 190 TRP A O 1
ATOM 1582 N N . ARG A 1 191 ? 4.474 -10.082 11.229 1.00 96.06 191 ARG A N 1
ATOM 1583 C CA . ARG A 1 191 ? 5.180 -9.571 12.419 1.00 96.06 191 ARG A CA 1
ATOM 1584 C C . ARG A 1 191 ? 5.923 -8.273 12.139 1.00 96.06 191 ARG A C 1
ATOM 1586 O O . ARG A 1 191 ? 5.850 -7.351 12.948 1.00 96.06 191 ARG A O 1
ATOM 1593 N N . LEU A 1 192 ? 6.587 -8.175 10.986 1.00 95.88 192 LEU A N 1
ATOM 1594 C CA . LEU A 1 192 ? 7.235 -6.937 10.547 1.00 95.88 192 LEU A CA 1
ATOM 1595 C C . LEU A 1 192 ? 6.215 -5.797 10.369 1.00 95.88 192 LEU A C 1
ATOM 1597 O O . LEU A 1 192 ? 6.485 -4.670 10.776 1.00 95.88 192 LEU A O 1
ATOM 1601 N N . CYS A 1 193 ? 5.039 -6.086 9.802 1.00 96.69 193 CYS A N 1
ATOM 1602 C CA . CYS A 1 193 ? 3.940 -5.121 9.678 1.00 96.69 193 CYS A CA 1
ATOM 1603 C C . CYS A 1 193 ? 3.430 -4.657 11.053 1.00 96.69 193 CYS A C 1
ATOM 1605 O O . CYS A 1 193 ? 3.343 -3.457 11.300 1.00 96.69 193 CYS A O 1
ATOM 1607 N N . LEU A 1 194 ? 3.180 -5.584 11.984 1.00 97.44 194 LEU A N 1
ATOM 1608 C CA . LEU A 1 194 ? 2.763 -5.257 13.352 1.00 97.44 194 LEU A 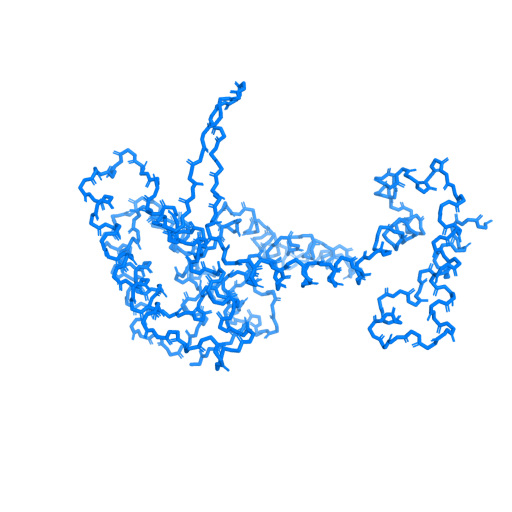CA 1
ATOM 1609 C C . LEU A 1 194 ? 3.794 -4.381 14.080 1.00 97.44 194 LEU A C 1
ATOM 1611 O O . LEU A 1 194 ? 3.414 -3.381 14.681 1.00 97.44 194 LEU A O 1
ATOM 1615 N N . ALA A 1 195 ? 5.088 -4.702 13.983 1.00 96.31 195 ALA A N 1
ATOM 1616 C CA . ALA A 1 195 ? 6.155 -3.914 14.611 1.00 96.31 195 ALA A CA 1
ATOM 1617 C C . ALA A 1 195 ? 6.224 -2.469 14.080 1.00 96.31 195 ALA A C 1
ATOM 1619 O O . ALA A 1 195 ? 6.540 -1.548 14.829 1.00 96.31 195 ALA A O 1
ATOM 1620 N N . ARG A 1 196 ? 5.896 -2.252 12.798 1.00 96.12 196 ARG A N 1
ATOM 1621 C CA . ARG A 1 196 ? 5.825 -0.910 12.194 1.00 96.12 196 ARG A CA 1
ATOM 1622 C C . ARG A 1 196 ? 4.562 -0.135 12.566 1.00 96.12 196 ARG A C 1
ATOM 1624 O O . ARG A 1 196 ? 4.564 1.087 12.468 1.00 96.12 196 ARG A O 1
ATOM 1631 N N . MET A 1 197 ? 3.508 -0.815 13.012 1.00 97.50 197 MET A N 1
ATOM 1632 C CA . MET A 1 197 ? 2.271 -0.169 13.455 1.00 97.50 197 MET A CA 1
ATOM 1633 C C . MET A 1 197 ? 2.238 0.091 14.957 1.00 97.50 197 MET A C 1
ATOM 1635 O O . MET A 1 197 ? 1.715 1.119 15.369 1.00 97.50 197 MET A O 1
ATOM 1639 N N . ASP A 1 198 ? 2.740 -0.817 15.793 1.00 97.69 198 ASP A N 1
ATOM 1640 C CA . ASP A 1 198 ? 2.576 -0.725 17.245 1.00 97.69 198 ASP A CA 1
ATOM 1641 C C . ASP A 1 198 ? 3.608 0.212 17.879 1.00 97.69 198 ASP A C 1
ATOM 1643 O O . ASP A 1 198 ? 4.785 -0.132 18.027 1.00 97.69 198 ASP A O 1
ATOM 1647 N N . ARG A 1 199 ? 3.159 1.389 18.338 1.00 96.00 199 ARG A N 1
ATOM 1648 C CA . ARG A 1 199 ? 4.062 2.364 18.967 1.00 96.00 199 ARG A CA 1
ATOM 1649 C C . ARG A 1 199 ? 4.740 1.845 20.242 1.00 96.00 199 ARG A C 1
ATOM 1651 O O . ARG A 1 199 ? 5.753 2.404 20.647 1.00 96.00 199 ARG A O 1
ATOM 1658 N N . ARG A 1 200 ? 4.190 0.804 20.888 1.00 96.50 200 ARG A N 1
ATOM 1659 C CA . ARG A 1 200 ? 4.765 0.161 22.088 1.00 96.50 200 ARG A CA 1
ATOM 1660 C C . ARG A 1 200 ? 5.983 -0.709 21.758 1.00 96.50 200 ARG A C 1
ATOM 1662 O O . ARG A 1 200 ? 6.685 -1.128 22.673 1.00 96.50 200 ARG A O 1
ATOM 1669 N N . LYS A 1 201 ? 6.201 -1.016 20.475 1.00 95.06 201 LYS A N 1
ATOM 1670 C CA . LYS A 1 201 ? 7.272 -1.879 19.951 1.00 95.06 201 LYS A CA 1
ATOM 1671 C C . LYS A 1 201 ? 8.236 -1.104 19.052 1.00 95.06 201 LYS A C 1
ATOM 1673 O O . LYS A 1 201 ? 8.808 -1.663 18.121 1.00 95.06 201 LYS A O 1
ATOM 1678 N N . MET A 1 202 ? 8.398 0.195 19.292 1.00 95.62 202 MET A N 1
ATOM 1679 C CA . MET A 1 202 ? 9.330 1.028 18.539 1.00 95.62 202 MET A CA 1
ATOM 1680 C C . MET A 1 202 ? 9.920 2.145 19.390 1.00 95.62 202 MET A C 1
ATOM 1682 O O . MET A 1 202 ? 9.268 2.705 20.272 1.00 95.62 202 MET A O 1
ATOM 1686 N N . LYS A 1 203 ? 11.141 2.537 19.039 1.00 95.62 203 LYS A N 1
ATOM 1687 C CA . LYS A 1 203 ? 11.798 3.727 19.560 1.00 95.62 203 LYS A CA 1
ATOM 1688 C C . LYS A 1 203 ? 11.524 4.914 18.641 1.00 95.62 203 LYS A C 1
ATOM 1690 O O . LYS A 1 203 ? 11.927 4.924 17.477 1.00 95.62 203 LYS A O 1
ATOM 1695 N N . ILE A 1 204 ? 10.879 5.939 19.187 1.00 94.56 204 ILE A N 1
ATOM 1696 C CA . ILE A 1 204 ? 10.622 7.202 18.491 1.00 94.56 204 ILE A CA 1
ATOM 1697 C C . ILE A 1 204 ? 11.701 8.200 18.904 1.00 94.56 204 ILE A C 1
ATOM 1699 O O . ILE A 1 204 ? 11.894 8.444 20.095 1.00 94.56 204 ILE A O 1
ATOM 1703 N N . THR A 1 205 ? 12.417 8.763 17.934 1.00 95.62 205 THR A N 1
ATOM 1704 C CA . THR A 1 205 ? 13.445 9.786 18.179 1.00 95.62 205 THR A CA 1
ATOM 1705 C C . THR A 1 205 ? 13.140 11.049 17.396 1.00 95.62 205 THR A C 1
ATOM 1707 O O . THR A 1 205 ? 12.662 10.972 16.267 1.00 95.62 205 THR A O 1
ATOM 1710 N N . THR A 1 206 ? 13.451 12.204 17.974 1.00 95.25 206 THR A N 1
ATOM 1711 C CA . THR A 1 206 ? 13.245 13.513 17.351 1.00 95.25 206 THR A CA 1
ATOM 1712 C C . THR A 1 206 ? 14.573 14.223 17.149 1.00 95.25 206 THR A C 1
ATOM 1714 O O . THR A 1 206 ? 15.441 14.175 18.024 1.00 95.25 206 THR A O 1
ATOM 1717 N N . LYS A 1 207 ? 14.725 14.900 16.014 1.00 95.31 207 LYS A N 1
ATOM 1718 C CA . LYS A 1 207 ? 15.890 15.724 15.695 1.00 95.31 207 LYS A CA 1
ATOM 1719 C C . LYS A 1 207 ? 15.424 17.053 15.111 1.00 95.31 207 LYS A C 1
ATOM 1721 O O . LYS A 1 207 ? 14.660 17.062 14.151 1.00 95.31 207 LYS A O 1
ATOM 1726 N N . GLU A 1 208 ? 15.890 18.162 15.675 1.00 94.31 208 GLU A N 1
ATOM 1727 C CA . GLU A 1 208 ? 15.668 19.484 15.084 1.00 94.31 208 GLU A CA 1
ATOM 1728 C C . GLU A 1 208 ? 16.454 19.617 13.772 1.00 94.31 208 GLU A C 1
ATOM 1730 O O . GLU A 1 208 ? 17.611 19.195 13.663 1.00 94.31 208 GLU A O 1
ATOM 1735 N N . LYS A 1 209 ? 15.795 20.181 12.764 1.00 93.06 209 LYS A N 1
ATOM 1736 C CA . LYS A 1 209 ? 16.344 20.589 11.472 1.00 93.06 209 LYS A CA 1
ATOM 1737 C C . LYS A 1 209 ? 15.895 22.020 11.188 1.00 93.06 209 LYS A C 1
ATOM 1739 O O . LYS A 1 209 ? 14.916 22.486 11.764 1.00 93.06 209 LYS A O 1
ATOM 1744 N N . ASP A 1 210 ? 16.558 22.677 10.243 1.00 88.62 210 ASP A N 1
ATOM 1745 C CA . ASP A 1 210 ? 16.254 24.065 9.865 1.00 88.62 210 ASP A CA 1
ATOM 1746 C C . ASP A 1 210 ? 14.777 24.271 9.458 1.00 88.62 210 ASP A C 1
ATOM 1748 O O . ASP A 1 210 ? 14.208 25.331 9.698 1.00 88.62 210 ASP A O 1
ATOM 1752 N N . GLU A 1 211 ? 14.129 23.237 8.907 1.00 87.62 211 GLU A N 1
ATOM 1753 C CA . GLU A 1 211 ? 12.729 23.259 8.447 1.00 87.62 211 GLU A CA 1
ATOM 1754 C C . GLU A 1 211 ? 11.730 22.580 9.413 1.00 87.62 211 GLU A C 1
ATOM 1756 O O . GLU A 1 211 ? 10.581 22.332 9.044 1.00 87.62 211 GLU A O 1
ATOM 1761 N N . GLY A 1 212 ? 12.133 22.255 10.649 1.00 91.44 212 GLY A N 1
ATOM 1762 C CA . GLY A 1 212 ? 11.235 21.699 11.671 1.00 91.44 212 GLY A CA 1
ATOM 1763 C C . GLY A 1 212 ? 11.808 20.506 12.436 1.00 91.44 212 GLY A C 1
ATOM 1764 O O . GLY A 1 212 ? 13.006 20.417 12.687 1.00 91.44 212 GLY A O 1
ATOM 1765 N N . ILE A 1 213 ? 10.944 19.576 12.848 1.00 92.00 213 ILE A N 1
ATOM 1766 C CA . ILE A 1 213 ? 11.338 18.404 13.643 1.00 92.00 213 ILE A CA 1
ATOM 1767 C C . ILE A 1 213 ? 11.265 17.152 12.769 1.00 92.00 213 ILE A C 1
ATOM 1769 O O . ILE A 1 213 ? 10.192 16.746 12.325 1.00 92.00 213 ILE A O 1
ATOM 1773 N N . GLU A 1 214 ? 12.405 16.499 12.564 1.00 93.75 214 GLU A N 1
ATOM 1774 C CA . GLU A 1 214 ? 12.457 15.150 12.014 1.00 93.75 214 GLU A CA 1
ATOM 1775 C C . GLU A 1 214 ? 12.080 14.146 13.104 1.00 93.75 214 GLU A C 1
ATOM 1777 O O . GLU A 1 214 ? 12.723 14.077 14.152 1.00 93.75 214 GLU A O 1
ATOM 1782 N N . ILE A 1 215 ? 11.051 13.341 12.843 1.00 93.62 215 ILE A N 1
ATOM 1783 C CA . ILE A 1 215 ? 10.629 12.245 13.716 1.00 93.62 215 ILE A CA 1
ATOM 1784 C C . ILE A 1 215 ? 11.019 10.933 13.038 1.00 93.62 215 ILE A C 1
ATOM 1786 O O . ILE A 1 215 ? 10.572 10.642 11.932 1.00 93.62 215 ILE A O 1
ATOM 1790 N N . SER A 1 216 ? 11.854 10.134 13.698 1.00 94.81 216 SER A N 1
ATOM 1791 C CA . SER A 1 216 ? 12.238 8.801 13.230 1.00 94.81 216 SER A CA 1
ATOM 1792 C C . SER A 1 216 ? 11.504 7.727 14.024 1.00 94.81 216 SER A C 1
ATOM 1794 O O . SER A 1 216 ? 11.572 7.696 15.255 1.00 94.81 216 SER A O 1
ATOM 1796 N N . PHE A 1 217 ? 10.835 6.827 13.308 1.00 95.50 217 PHE A N 1
ATOM 1797 C CA . PHE A 1 217 ? 10.160 5.658 13.866 1.00 95.50 217 PHE A CA 1
ATOM 1798 C C . PHE A 1 217 ? 11.056 4.436 13.675 1.00 95.50 217 PHE A C 1
ATOM 1800 O O . PHE A 1 217 ? 11.288 4.018 12.543 1.00 95.50 217 PHE A O 1
ATOM 1807 N N . ASN A 1 218 ? 11.575 3.876 14.770 1.00 95.06 218 ASN A N 1
ATOM 1808 C CA . ASN A 1 218 ? 12.518 2.758 14.733 1.00 95.06 218 ASN A CA 1
ATOM 1809 C C . ASN A 1 218 ? 11.897 1.524 15.408 1.00 95.06 218 ASN A C 1
ATOM 1811 O O . ASN A 1 218 ? 12.007 1.391 16.629 1.00 95.06 218 ASN A O 1
ATOM 1815 N N . PRO A 1 219 ? 11.215 0.641 14.657 1.00 95.00 219 PRO A N 1
ATOM 1816 C CA . PRO A 1 219 ? 10.657 -0.595 15.194 1.00 95.00 219 PRO A CA 1
ATOM 1817 C C . PRO A 1 219 ? 11.715 -1.475 15.859 1.00 95.00 219 PRO A C 1
ATOM 1819 O O . PRO A 1 219 ? 12.814 -1.656 15.333 1.00 95.00 219 PRO A O 1
ATOM 1822 N N . GLU A 1 220 ? 11.358 -2.060 16.995 1.00 94.25 220 GLU A N 1
ATOM 1823 C CA . GLU A 1 220 ? 12.147 -3.086 17.664 1.00 94.25 220 GLU A CA 1
ATOM 1824 C C . GLU A 1 220 ? 11.854 -4.429 16.992 1.00 94.25 220 GLU A C 1
ATOM 1826 O O . GLU A 1 220 ? 10.783 -5.015 17.155 1.00 94.25 220 GLU A O 1
ATOM 1831 N N . ILE A 1 221 ? 12.799 -4.891 16.175 1.00 92.50 221 ILE A N 1
ATOM 1832 C CA . ILE A 1 221 ? 12.655 -6.099 15.359 1.00 92.50 221 ILE A CA 1
ATOM 1833 C C . ILE A 1 221 ? 13.625 -7.161 15.871 1.00 92.50 221 ILE A C 1
ATOM 1835 O O . ILE A 1 221 ? 14.803 -6.881 16.093 1.00 92.50 221 ILE A O 1
ATOM 1839 N N . ASP A 1 222 ? 13.122 -8.385 16.022 1.00 91.50 222 ASP A N 1
ATOM 1840 C CA . ASP A 1 222 ? 13.938 -9.555 16.343 1.00 91.50 222 ASP A CA 1
ATOM 1841 C C . ASP A 1 222 ? 15.080 -9.742 15.314 1.00 91.50 222 ASP A C 1
ATOM 1843 O O . ASP A 1 222 ? 14.835 -9.601 14.111 1.00 91.50 222 ASP A O 1
ATOM 1847 N N . PRO A 1 223 ? 16.314 -10.086 15.731 1.00 93.19 223 PRO A N 1
ATOM 1848 C CA . PRO A 1 223 ? 17.443 -10.241 14.815 1.00 93.19 223 PRO A CA 1
ATOM 1849 C C . PRO A 1 223 ? 17.193 -11.187 13.632 1.00 93.19 223 PRO A C 1
ATOM 1851 O O . PRO A 1 223 ? 17.624 -10.878 12.521 1.00 93.19 223 PRO A O 1
ATOM 1854 N N . LYS A 1 224 ? 16.463 -12.296 13.823 1.00 91.25 224 LYS A N 1
ATOM 1855 C CA . LYS A 1 224 ? 16.144 -13.235 12.734 1.00 91.25 224 LYS A CA 1
ATOM 1856 C C . LYS A 1 224 ? 15.165 -12.622 11.736 1.00 91.25 224 LYS A C 1
ATOM 1858 O O . LYS A 1 224 ? 15.336 -12.780 10.530 1.00 91.25 224 LYS A O 1
ATOM 1863 N N . LEU A 1 225 ? 14.164 -11.880 12.220 1.00 92.44 225 LEU A N 1
ATOM 1864 C CA . LEU A 1 225 ? 13.239 -11.135 11.353 1.00 92.44 225 LEU A CA 1
ATOM 1865 C C . LEU A 1 225 ? 13.942 -10.009 10.592 1.00 92.44 225 LEU A C 1
ATOM 1867 O O . LEU A 1 225 ? 13.607 -9.731 9.439 1.00 92.44 225 LEU A O 1
ATOM 1871 N N . LYS A 1 226 ? 14.920 -9.361 11.229 1.00 93.62 226 LYS A N 1
ATOM 1872 C CA . LYS A 1 226 ? 15.740 -8.338 10.583 1.00 93.62 226 LYS A CA 1
ATOM 1873 C C . LYS A 1 226 ? 16.577 -8.945 9.458 1.00 93.62 226 LYS A C 1
ATOM 1875 O O . LYS A 1 226 ? 16.507 -8.446 8.338 1.00 93.62 226 LYS A O 1
ATOM 1880 N N . GLN A 1 227 ? 17.271 -10.052 9.728 1.00 94.12 227 GLN A N 1
ATOM 1881 C CA . GLN A 1 227 ? 18.025 -10.791 8.714 1.00 94.12 227 GLN A CA 1
ATOM 1882 C C . GLN A 1 227 ? 17.122 -11.216 7.548 1.00 94.12 227 GLN A C 1
ATOM 1884 O O . GLN A 1 227 ? 17.461 -10.973 6.393 1.00 94.12 227 GLN A O 1
ATOM 1889 N N . TYR A 1 228 ? 15.941 -11.766 7.843 1.00 93.75 228 TYR A N 1
ATOM 1890 C CA . TYR A 1 228 ? 14.945 -12.115 6.829 1.00 93.75 228 TYR A CA 1
ATOM 1891 C C . TYR A 1 228 ? 14.595 -10.929 5.908 1.00 93.75 228 TYR A C 1
ATOM 1893 O O . TYR A 1 228 ? 14.605 -11.054 4.681 1.00 93.75 228 TYR A O 1
ATOM 1901 N N . SER A 1 229 ? 14.328 -9.755 6.491 1.00 92.38 229 SER A N 1
ATOM 1902 C CA . SER A 1 229 ? 14.036 -8.541 5.723 1.00 92.38 229 SER A CA 1
ATOM 1903 C C . SER A 1 229 ? 15.232 -8.084 4.881 1.00 92.38 229 SER A C 1
ATOM 1905 O O . SER A 1 229 ? 15.055 -7.670 3.735 1.00 92.38 229 SER A O 1
ATOM 1907 N N . GLU A 1 230 ? 16.442 -8.126 5.436 1.00 94.00 230 GLU A N 1
ATOM 1908 C CA . GLU A 1 230 ? 17.670 -7.702 4.752 1.00 94.00 230 GLU A CA 1
ATOM 1909 C C . GLU A 1 230 ? 18.022 -8.630 3.582 1.00 94.00 230 GLU A C 1
ATOM 1911 O O . GLU A 1 230 ? 18.386 -8.151 2.506 1.00 94.00 230 GLU A O 1
ATOM 1916 N N . GLU A 1 231 ? 17.838 -9.942 3.737 1.00 93.69 231 GLU A N 1
ATOM 1917 C CA . GLU A 1 231 ? 18.015 -10.928 2.664 1.00 93.69 231 GLU A CA 1
ATOM 1918 C C . GLU A 1 231 ? 17.021 -10.706 1.517 1.00 93.69 231 GLU A C 1
ATOM 1920 O O . GLU A 1 231 ? 17.413 -10.717 0.345 1.00 93.69 231 GLU A O 1
ATOM 1925 N N . ALA A 1 232 ? 15.751 -10.427 1.832 1.00 90.44 232 ALA A N 1
ATOM 1926 C CA . ALA A 1 232 ? 14.738 -10.102 0.827 1.00 90.44 232 ALA A CA 1
ATOM 1927 C C . ALA A 1 232 ? 15.084 -8.815 0.052 1.00 90.44 232 ALA A C 1
ATOM 1929 O O . ALA A 1 232 ? 14.992 -8.782 -1.180 1.00 90.44 232 ALA A O 1
ATOM 1930 N N . ILE A 1 233 ? 15.541 -7.768 0.752 1.00 90.12 233 ILE A N 1
ATOM 1931 C CA . ILE A 1 233 ? 15.993 -6.508 0.136 1.00 90.12 233 ILE A CA 1
ATOM 1932 C C . ILE A 1 233 ? 17.226 -6.736 -0.741 1.00 90.12 233 ILE A C 1
ATOM 1934 O O . ILE A 1 233 ? 17.293 -6.198 -1.852 1.00 90.12 233 ILE A O 1
ATOM 1938 N N . LYS A 1 234 ? 18.192 -7.532 -0.270 1.00 91.56 234 LYS A N 1
ATOM 1939 C CA . LYS A 1 234 ? 19.406 -7.860 -1.022 1.00 91.56 234 LYS A CA 1
ATOM 1940 C C . LYS A 1 234 ? 19.060 -8.590 -2.315 1.00 91.56 234 LYS A C 1
ATOM 1942 O O . LYS A 1 234 ? 19.469 -8.140 -3.382 1.00 91.56 234 LYS A O 1
ATOM 1947 N N . LYS A 1 235 ? 18.234 -9.638 -2.237 1.00 88.12 235 LYS A N 1
ATOM 1948 C CA . LYS A 1 235 ? 17.766 -10.384 -3.412 1.00 88.12 235 LYS A CA 1
ATOM 1949 C C . LYS A 1 235 ? 17.071 -9.462 -4.417 1.00 88.12 235 LYS A C 1
ATOM 1951 O O . LYS A 1 235 ? 17.385 -9.488 -5.603 1.00 88.12 235 LYS A O 1
ATOM 1956 N N . ASN A 1 236 ? 16.166 -8.598 -3.953 1.00 85.38 236 ASN A N 1
ATOM 1957 C CA . ASN A 1 236 ? 15.482 -7.646 -4.832 1.00 85.38 236 ASN A CA 1
ATOM 1958 C C . ASN A 1 236 ? 16.452 -6.634 -5.475 1.00 85.38 236 ASN A C 1
ATOM 1960 O O . ASN A 1 236 ? 16.354 -6.356 -6.668 1.00 85.38 236 ASN A O 1
ATOM 1964 N N . SER A 1 237 ? 17.413 -6.116 -4.708 1.00 87.69 237 SER A N 1
ATOM 1965 C CA . SER A 1 237 ? 18.452 -5.210 -5.217 1.00 87.69 237 SER A CA 1
ATOM 1966 C C . SER A 1 237 ? 19.326 -5.878 -6.281 1.00 87.69 237 SER A C 1
ATOM 1968 O O . SER A 1 237 ? 19.655 -5.253 -7.287 1.00 87.69 237 SER A O 1
ATOM 1970 N N . GLU A 1 238 ? 19.655 -7.163 -6.110 1.00 85.69 238 GLU A N 1
ATOM 1971 C CA . GLU A 1 238 ? 20.398 -7.949 -7.104 1.00 85.69 238 GLU A CA 1
ATOM 1972 C C . GLU A 1 238 ? 19.617 -8.105 -8.417 1.00 85.69 238 GLU A C 1
ATOM 1974 O O . GLU A 1 238 ? 20.199 -7.942 -9.492 1.00 85.69 238 GLU A O 1
ATOM 1979 N N . HIS A 1 239 ? 18.302 -8.346 -8.349 1.00 82.88 239 HIS A N 1
ATOM 1980 C CA . HIS A 1 239 ? 17.437 -8.391 -9.537 1.00 82.88 239 HIS A CA 1
ATOM 1981 C C . HIS A 1 239 ? 17.354 -7.041 -10.264 1.00 82.88 239 HIS A C 1
ATOM 1983 O O . HIS A 1 239 ? 17.249 -7.009 -11.490 1.00 82.88 239 HIS A O 1
ATOM 1989 N N . MET A 1 240 ? 17.440 -5.933 -9.525 1.00 86.44 240 MET A N 1
ATOM 1990 C CA . MET A 1 240 ? 17.352 -4.575 -10.070 1.00 86.44 240 MET A CA 1
ATOM 1991 C C . MET A 1 240 ? 18.709 -3.964 -10.449 1.00 86.44 240 MET A C 1
ATOM 1993 O O . MET A 1 240 ? 18.738 -2.829 -10.927 1.00 86.44 240 MET A O 1
ATOM 1997 N N . LYS A 1 241 ? 19.823 -4.698 -10.283 1.00 90.50 241 LYS A N 1
ATOM 1998 C CA . LYS A 1 241 ? 21.196 -4.183 -10.453 1.00 90.50 241 LYS A CA 1
ATOM 1999 C C . LYS A 1 241 ? 21.397 -3.394 -11.753 1.00 90.50 241 LYS A C 1
ATOM 2001 O O . LYS A 1 241 ? 22.045 -2.358 -11.733 1.00 90.50 241 LYS A O 1
ATOM 2006 N N . TYR A 1 242 ? 20.848 -3.877 -12.868 1.00 94.00 242 TYR A N 1
ATOM 2007 C CA . TYR A 1 242 ? 21.098 -3.318 -14.203 1.00 94.00 242 TYR A CA 1
ATOM 2008 C C . TYR A 1 242 ? 19.973 -2.404 -14.722 1.00 94.00 242 TYR A C 1
ATOM 2010 O O . TYR A 1 242 ? 19.977 -2.013 -15.890 1.00 94.00 242 TYR A O 1
ATOM 2018 N N . VAL A 1 243 ? 18.996 -2.041 -13.880 1.00 91.56 243 VAL A N 1
ATOM 2019 C CA . VAL A 1 243 ? 17.870 -1.182 -14.293 1.00 91.56 243 VAL A CA 1
ATOM 2020 C C . VAL A 1 243 ? 18.345 0.205 -14.723 1.00 91.56 243 VAL A C 1
ATOM 2022 O O . VAL A 1 243 ? 17.822 0.749 -15.691 1.00 91.56 243 VAL A O 1
ATOM 2025 N N . THR A 1 244 ? 19.349 0.773 -14.053 1.00 93.19 244 THR A N 1
ATOM 2026 C CA . THR A 1 244 ? 19.909 2.084 -14.420 1.00 93.19 244 THR A CA 1
ATOM 2027 C C . THR A 1 244 ? 20.530 2.063 -15.812 1.00 93.19 244 THR A C 1
ATOM 2029 O O . THR A 1 244 ? 20.245 2.957 -16.605 1.00 93.19 244 THR A O 1
ATOM 2032 N N . LEU A 1 245 ? 21.305 1.023 -16.140 1.00 95.69 245 LEU A N 1
ATOM 2033 C CA . LEU A 1 245 ? 21.899 0.841 -17.468 1.00 95.69 245 LEU A CA 1
ATOM 2034 C C . LEU A 1 245 ? 20.823 0.686 -18.542 1.00 95.69 245 LEU A C 1
ATOM 2036 O O . LEU A 1 245 ? 20.897 1.314 -19.597 1.00 95.69 245 LEU A O 1
ATOM 2040 N N . LYS A 1 246 ? 19.798 -0.122 -18.246 1.00 94.56 246 LYS A N 1
ATOM 2041 C CA . LYS A 1 246 ? 18.648 -0.332 -19.129 1.00 94.56 246 LYS A CA 1
ATOM 2042 C C . LYS A 1 246 ? 17.941 0.981 -19.461 1.00 94.56 246 LYS A C 1
ATOM 2044 O O . LYS A 1 246 ? 17.701 1.249 -20.632 1.00 94.56 246 LYS A O 1
ATOM 2049 N N . LEU A 1 247 ? 17.620 1.782 -18.440 1.00 93.00 247 LEU A N 1
ATOM 2050 C CA . LEU A 1 247 ? 16.925 3.062 -18.606 1.00 93.00 247 LEU A CA 1
ATOM 2051 C C . LEU A 1 247 ? 17.782 4.079 -19.363 1.00 93.00 247 LEU A C 1
ATOM 2053 O O . LEU A 1 247 ? 17.284 4.752 -20.260 1.00 93.00 247 LEU A O 1
ATOM 2057 N N . TRP A 1 248 ? 19.074 4.161 -19.042 1.00 95.88 248 TRP A N 1
ATOM 2058 C CA . TRP A 1 248 ? 20.009 5.017 -19.768 1.00 95.88 248 TRP A CA 1
ATOM 2059 C C . TRP A 1 248 ? 20.050 4.673 -21.262 1.00 95.88 248 TRP A C 1
ATOM 2061 O O . TRP A 1 248 ? 19.821 5.549 -22.099 1.00 95.88 248 TRP A O 1
ATOM 2071 N N . ALA A 1 249 ? 20.268 3.398 -21.600 1.00 95.19 249 ALA A N 1
ATOM 2072 C CA . ALA A 1 249 ? 20.364 2.955 -22.987 1.00 95.19 249 ALA A CA 1
ATOM 2073 C C . ALA A 1 249 ? 19.040 3.147 -23.744 1.00 95.19 249 ALA A C 1
ATOM 2075 O O . ALA A 1 249 ? 19.049 3.634 -24.876 1.00 95.19 249 ALA A O 1
ATOM 2076 N N . SER A 1 250 ? 17.895 2.836 -23.118 1.00 92.38 250 SER A N 1
ATOM 2077 C CA . SER A 1 250 ? 16.581 3.015 -23.749 1.00 92.38 250 SER A CA 1
ATOM 2078 C C . SER A 1 250 ? 16.274 4.483 -24.029 1.00 92.38 250 SER A C 1
ATOM 2080 O O . SER A 1 250 ? 15.901 4.818 -25.151 1.00 92.38 250 SER A O 1
ATOM 2082 N N . TYR A 1 251 ? 16.486 5.367 -23.047 1.00 92.62 251 TYR A N 1
ATOM 2083 C CA . TYR A 1 251 ? 16.246 6.800 -23.225 1.00 92.62 251 TYR A CA 1
ATOM 2084 C C . TYR A 1 251 ? 17.174 7.398 -24.278 1.00 92.62 251 TYR A C 1
ATOM 2086 O O . TYR A 1 251 ? 16.723 8.160 -25.130 1.00 92.62 251 TYR A O 1
ATOM 2094 N N . LYS A 1 252 ? 18.453 7.005 -24.292 1.00 92.75 252 LYS A N 1
ATOM 2095 C CA . LYS A 1 252 ? 19.409 7.494 -25.290 1.00 92.75 252 LYS A CA 1
ATOM 2096 C C . LYS A 1 252 ? 19.021 7.063 -26.707 1.00 92.75 252 LYS A C 1
ATOM 2098 O O . LYS A 1 252 ? 19.019 7.889 -27.618 1.00 92.75 252 LYS A O 1
ATOM 2103 N N . ARG A 1 253 ? 18.603 5.805 -26.883 1.00 91.19 253 ARG A N 1
ATOM 2104 C CA . ARG A 1 253 ? 18.091 5.272 -28.159 1.00 91.19 253 ARG A CA 1
ATOM 2105 C C . ARG A 1 253 ? 16.830 6.006 -28.627 1.00 91.19 253 ARG A C 1
ATOM 2107 O O . ARG A 1 253 ? 16.683 6.289 -29.813 1.00 91.19 253 ARG A O 1
ATOM 2114 N N . GLU A 1 254 ? 15.936 6.331 -27.700 1.00 88.56 254 GLU A N 1
ATOM 2115 C CA . GLU A 1 254 ? 14.678 7.047 -27.958 1.00 88.56 254 GLU A CA 1
ATOM 2116 C C . GLU A 1 254 ? 14.859 8.568 -28.104 1.00 88.56 254 GLU A C 1
ATOM 2118 O O . GLU A 1 254 ? 13.887 9.274 -28.363 1.00 88.56 254 GLU A O 1
ATOM 2123 N N . LYS A 1 255 ? 16.098 9.077 -27.989 1.00 89.44 255 LYS A N 1
ATOM 2124 C CA . LYS A 1 255 ? 16.426 10.516 -27.961 1.00 89.44 255 LYS A CA 1
ATOM 2125 C C . LYS A 1 255 ? 15.675 11.271 -26.859 1.00 89.44 255 LYS A C 1
ATOM 2127 O O . LYS A 1 255 ? 15.343 12.445 -27.004 1.00 89.44 255 LYS A O 1
ATOM 2132 N N . ASP A 1 256 ? 15.413 10.583 -25.756 1.00 87.31 256 ASP A N 1
ATOM 2133 C CA . ASP A 1 256 ? 14.756 11.130 -24.584 1.00 87.31 256 ASP A CA 1
ATOM 2134 C C . ASP A 1 256 ? 15.791 11.721 -23.628 1.00 87.31 256 ASP A C 1
ATOM 2136 O O . ASP A 1 256 ? 16.588 11.000 -23.031 1.00 87.31 256 ASP A O 1
ATOM 2140 N N . GLU A 1 257 ? 15.730 13.035 -23.433 1.00 92.69 257 GLU A N 1
ATOM 2141 C CA . GLU A 1 257 ? 16.621 13.830 -22.579 1.00 92.69 257 GLU A CA 1
ATOM 2142 C C . GLU A 1 257 ? 16.809 13.283 -21.149 1.00 92.69 257 GLU A C 1
ATOM 2144 O O . GLU A 1 257 ? 17.821 13.572 -20.505 1.00 92.69 257 GLU A O 1
ATOM 2149 N N . ARG A 1 258 ? 15.897 12.434 -20.651 1.00 90.62 258 ARG A N 1
ATOM 2150 C CA . ARG A 1 258 ? 16.045 11.729 -19.367 1.00 90.62 258 ARG A CA 1
ATOM 2151 C C . ARG A 1 258 ? 17.288 10.843 -19.293 1.00 90.62 258 ARG A C 1
ATOM 2153 O O . ARG A 1 258 ? 17.709 10.539 -18.177 1.00 90.62 258 ARG A O 1
ATOM 2160 N N . TYR A 1 259 ? 17.911 10.462 -20.416 1.00 90.06 259 TYR A N 1
ATOM 2161 C CA . TYR A 1 259 ? 19.194 9.742 -20.393 1.00 90.06 259 TYR A CA 1
ATOM 2162 C C . TYR A 1 259 ? 20.281 10.527 -19.632 1.00 90.06 259 TYR A C 1
ATOM 2164 O O . TYR A 1 259 ? 21.134 9.921 -18.982 1.00 90.06 259 TYR A O 1
ATOM 2172 N N . LYS A 1 260 ? 20.205 11.868 -19.623 1.00 92.50 260 LYS A N 1
ATOM 2173 C CA . LYS A 1 260 ? 21.139 12.757 -18.909 1.00 92.50 260 LYS A CA 1
ATOM 2174 C C . LYS A 1 260 ? 21.093 12.599 -17.387 1.00 92.50 260 LYS A C 1
ATOM 2176 O O . LYS A 1 260 ? 22.061 12.934 -16.714 1.00 92.50 260 LYS A O 1
ATOM 2181 N N . ASN A 1 261 ? 20.014 12.036 -16.838 1.00 92.44 261 ASN A N 1
ATOM 2182 C CA . ASN A 1 261 ? 19.912 11.741 -15.404 1.00 92.44 261 ASN A CA 1
ATOM 2183 C C . ASN A 1 261 ? 20.839 10.594 -14.963 1.00 92.44 261 ASN A C 1
ATOM 2185 O O . ASN A 1 261 ? 20.993 10.354 -13.767 1.00 92.44 261 ASN A O 1
ATOM 2189 N N . TYR A 1 262 ? 21.461 9.887 -15.909 1.00 92.00 262 TYR A N 1
ATOM 2190 C CA . TYR A 1 262 ? 22.358 8.762 -15.659 1.00 92.00 262 TYR A CA 1
ATOM 2191 C C . TYR A 1 262 ? 23.805 9.125 -16.020 1.00 92.00 262 TYR A C 1
ATOM 2193 O O . TYR A 1 262 ? 24.473 8.404 -16.761 1.00 92.00 262 TYR A O 1
ATOM 2201 N N . GLY A 1 263 ? 24.289 10.250 -15.474 1.00 90.19 263 GLY A N 1
ATOM 2202 C CA . GLY A 1 263 ? 25.609 10.826 -15.771 1.00 90.19 263 GLY A CA 1
ATOM 2203 C C . GLY A 1 263 ? 26.770 9.837 -15.653 1.00 90.19 263 GLY A C 1
ATOM 2204 O O . GLY A 1 263 ? 27.678 9.866 -16.467 1.00 90.19 263 GLY A O 1
ATOM 2205 N N . MET A 1 264 ? 26.684 8.851 -14.753 1.00 93.00 264 MET A N 1
ATOM 2206 C CA . MET A 1 264 ? 27.719 7.819 -14.605 1.00 93.00 264 MET A CA 1
ATOM 2207 C C . MET A 1 264 ? 28.039 7.042 -15.896 1.00 93.00 264 MET A C 1
ATOM 2209 O O . MET A 1 264 ? 29.174 6.602 -16.062 1.00 93.00 264 MET A O 1
ATOM 2213 N N . TYR A 1 265 ? 27.078 6.891 -16.814 1.00 93.75 265 TYR A N 1
ATOM 2214 C CA . TYR A 1 265 ? 27.306 6.252 -18.115 1.00 93.75 265 TYR A CA 1
ATOM 2215 C C . TYR A 1 265 ? 27.652 7.254 -19.227 1.00 93.75 265 TYR A C 1
ATOM 2217 O O . TYR A 1 265 ? 28.335 6.880 -20.178 1.00 93.75 265 TYR A O 1
ATOM 2225 N N . GLU A 1 266 ? 27.211 8.512 -19.113 1.00 89.62 266 GLU A N 1
ATOM 2226 C CA . GLU A 1 266 ? 27.568 9.588 -20.053 1.00 89.62 266 GLU A CA 1
ATOM 2227 C C . GLU A 1 266 ? 29.014 10.050 -19.859 1.00 89.62 266 GLU A C 1
ATOM 2229 O O . GLU A 1 266 ? 29.775 10.142 -20.820 1.00 89.62 266 GLU A O 1
ATOM 2234 N N . ASP A 1 267 ? 29.406 10.276 -18.608 1.00 91.25 267 ASP A N 1
ATOM 2235 C CA . ASP A 1 267 ? 30.729 10.765 -18.227 1.00 91.25 267 ASP A CA 1
ATOM 2236 C C . ASP A 1 267 ? 31.792 9.670 -18.373 1.00 91.25 267 ASP A C 1
ATOM 2238 O O . ASP A 1 267 ? 32.975 9.953 -18.571 1.00 91.25 267 ASP A O 1
ATOM 2242 N N . ASN A 1 268 ? 31.380 8.401 -18.271 1.00 90.81 268 ASN A N 1
ATOM 2243 C CA . ASN A 1 268 ? 32.277 7.260 -18.380 1.00 90.81 268 ASN A CA 1
ATOM 2244 C C . ASN A 1 268 ? 31.636 6.054 -19.100 1.00 90.81 268 ASN A C 1
ATOM 2246 O O . ASN A 1 268 ? 31.206 5.087 -18.456 1.00 90.81 268 ASN A O 1
ATOM 2250 N N . PRO A 1 269 ? 31.662 6.034 -20.447 1.00 87.44 269 PRO A N 1
ATOM 2251 C CA . PRO A 1 269 ? 31.125 4.932 -21.252 1.00 87.44 269 PRO A CA 1
ATOM 2252 C C . PRO A 1 269 ? 31.744 3.553 -20.960 1.00 87.44 269 PRO A C 1
ATOM 2254 O O . PRO A 1 269 ? 31.147 2.523 -21.279 1.00 87.44 269 PRO A O 1
ATOM 2257 N N . GLN A 1 270 ? 32.925 3.495 -20.327 1.00 92.56 270 GLN A N 1
ATOM 2258 C CA . GLN A 1 270 ? 33.542 2.222 -19.934 1.00 92.56 270 GLN A CA 1
ATOM 2259 C C . GLN A 1 270 ? 32.726 1.484 -18.869 1.00 92.56 270 GLN A C 1
ATOM 2261 O O . GLN A 1 270 ? 32.709 0.253 -18.874 1.00 92.56 270 GLN A O 1
ATOM 2266 N N . ILE A 1 271 ? 32.005 2.208 -18.004 1.00 94.88 271 ILE A N 1
ATOM 2267 C CA . ILE A 1 271 ? 31.124 1.603 -16.995 1.00 94.88 271 ILE A CA 1
ATOM 2268 C C . ILE A 1 271 ? 29.985 0.844 -17.689 1.00 94.88 271 ILE A C 1
ATOM 2270 O O . ILE A 1 271 ? 29.735 -0.319 -17.370 1.00 94.88 271 ILE A O 1
ATOM 2274 N N . ALA A 1 272 ? 29.362 1.451 -18.707 1.00 94.94 272 ALA A N 1
ATOM 2275 C CA . ALA A 1 272 ? 28.309 0.807 -19.493 1.00 94.94 272 ALA A CA 1
ATOM 2276 C C . ALA A 1 272 ? 28.816 -0.463 -20.199 1.00 94.94 272 ALA A C 1
ATOM 2278 O O . ALA A 1 272 ? 28.140 -1.497 -20.196 1.00 94.94 272 ALA A O 1
ATOM 2279 N N . LEU A 1 273 ? 30.033 -0.424 -20.755 1.00 94.62 273 LEU A N 1
ATOM 2280 C CA . LEU A 1 273 ? 30.667 -1.591 -21.378 1.00 94.62 273 LEU A CA 1
ATOM 2281 C C . LEU A 1 273 ? 30.990 -2.697 -20.366 1.00 94.62 273 LEU A C 1
ATOM 2283 O O . LEU A 1 273 ? 30.799 -3.877 -20.671 1.00 94.62 273 LEU A O 1
ATOM 2287 N N . GLN A 1 274 ? 31.479 -2.344 -19.175 1.00 95.50 274 GLN A N 1
ATOM 2288 C CA . GLN A 1 274 ? 31.787 -3.310 -18.121 1.00 95.50 274 GLN A CA 1
ATOM 2289 C C . GLN A 1 274 ? 30.524 -4.038 -17.655 1.00 95.50 274 GLN A C 1
ATOM 2291 O O . GLN A 1 274 ? 30.493 -5.269 -17.658 1.00 95.50 274 GLN A O 1
ATOM 2296 N N . GLU A 1 275 ? 29.468 -3.298 -17.318 1.00 95.56 275 GLU A N 1
ATOM 2297 C CA . GLU A 1 275 ? 28.195 -3.886 -16.895 1.00 95.56 275 GLU A CA 1
ATOM 2298 C C . GLU A 1 275 ? 27.555 -4.720 -18.014 1.00 95.56 275 GLU A C 1
ATOM 2300 O O . GLU A 1 275 ? 27.052 -5.814 -17.758 1.00 95.56 275 GLU A O 1
ATOM 2305 N N . THR A 1 276 ? 27.663 -4.281 -19.271 1.00 95.94 276 THR A N 1
ATOM 2306 C CA . THR A 1 276 ? 27.205 -5.064 -20.432 1.00 95.94 276 THR A CA 1
ATOM 2307 C C . THR A 1 276 ? 27.940 -6.400 -20.548 1.00 95.94 276 THR A C 1
ATOM 2309 O O . THR A 1 276 ? 27.308 -7.436 -20.763 1.00 95.94 276 THR A O 1
ATOM 2312 N N . LYS A 1 277 ? 29.266 -6.418 -20.348 1.00 95.31 277 LYS A N 1
ATOM 2313 C CA . LYS A 1 277 ? 30.055 -7.663 -20.334 1.00 95.31 277 LYS A CA 1
ATOM 2314 C C . LYS A 1 277 ? 29.631 -8.594 -19.199 1.00 95.31 277 LYS A C 1
ATOM 2316 O O . LYS A 1 277 ? 29.536 -9.801 -19.418 1.00 95.31 277 LYS A O 1
ATOM 2321 N N . GLU A 1 278 ? 29.346 -8.057 -18.011 1.00 94.62 278 GLU A N 1
ATOM 2322 C CA . GLU A 1 278 ? 28.810 -8.855 -16.901 1.00 94.62 278 GLU A CA 1
ATOM 2323 C C . GLU A 1 278 ? 27.458 -9.487 -17.249 1.00 94.62 278 GLU A C 1
ATOM 2325 O O . GLU A 1 278 ? 27.241 -10.665 -16.957 1.00 94.62 278 GLU A O 1
ATOM 2330 N N . ILE A 1 279 ? 26.561 -8.722 -17.882 1.00 94.50 279 ILE A N 1
ATOM 2331 C CA . ILE A 1 279 ? 25.247 -9.216 -18.312 1.00 94.50 279 ILE A CA 1
ATOM 2332 C C . ILE A 1 279 ? 25.420 -10.342 -19.331 1.00 94.50 279 ILE A C 1
ATOM 2334 O O . ILE A 1 279 ? 24.854 -11.413 -19.135 1.00 94.50 279 ILE A O 1
ATOM 2338 N N . ILE A 1 280 ? 26.238 -10.146 -20.371 1.00 94.38 280 ILE A N 1
ATOM 2339 C CA . ILE A 1 280 ? 26.499 -11.171 -21.398 1.00 94.38 280 ILE A CA 1
ATOM 2340 C C . ILE A 1 280 ? 27.050 -12.449 -20.761 1.00 94.38 280 ILE A C 1
ATOM 2342 O O . ILE A 1 280 ? 26.568 -13.541 -21.059 1.00 94.38 280 ILE A O 1
ATOM 2346 N N . LYS A 1 281 ? 28.019 -12.321 -19.845 1.00 93.75 281 LYS A N 1
ATOM 2347 C CA . LYS A 1 281 ? 28.574 -13.465 -19.114 1.00 93.75 281 LYS A CA 1
ATOM 2348 C C . LYS A 1 281 ? 27.471 -14.234 -18.379 1.00 93.75 281 LYS A C 1
ATOM 2350 O O . LYS A 1 281 ? 27.338 -15.437 -18.577 1.00 93.75 281 LYS A O 1
ATOM 2355 N N . LYS A 1 282 ? 26.624 -13.536 -17.616 1.00 91.44 282 LYS A N 1
ATOM 2356 C CA . LYS A 1 282 ? 25.498 -14.152 -16.895 1.00 91.44 282 LYS A CA 1
ATOM 2357 C C . LYS A 1 282 ? 24.447 -14.769 -17.819 1.00 91.44 282 LYS A C 1
ATOM 2359 O O . LYS A 1 282 ? 23.873 -15.793 -17.474 1.00 91.44 282 LYS A O 1
ATOM 2364 N N . LEU A 1 283 ? 24.175 -14.173 -18.981 1.00 91.38 283 LEU A N 1
ATOM 2365 C CA . LEU A 1 283 ? 23.236 -14.738 -19.958 1.00 91.38 283 LEU A CA 1
ATOM 2366 C C . LEU A 1 283 ? 23.755 -16.066 -20.540 1.00 91.38 283 LEU A C 1
ATOM 2368 O O . LEU A 1 283 ? 22.955 -16.983 -20.752 1.00 91.38 283 LEU A O 1
ATOM 2372 N N . ASN A 1 284 ? 25.074 -16.164 -20.741 1.00 88.25 284 ASN A N 1
ATOM 2373 C CA . ASN A 1 284 ? 25.756 -17.339 -21.287 1.00 88.25 284 ASN A CA 1
ATOM 2374 C C . ASN A 1 284 ? 25.951 -18.467 -20.257 1.00 88.25 284 ASN A C 1
ATOM 2376 O O . ASN A 1 284 ? 25.854 -19.633 -20.621 1.00 88.25 284 ASN A O 1
ATOM 2380 N N . GLU A 1 285 ? 26.184 -18.145 -18.982 1.00 85.31 285 GLU A N 1
ATOM 2381 C CA . GLU A 1 285 ? 26.417 -19.108 -17.885 1.00 85.31 285 GLU A CA 1
ATOM 2382 C C . GLU A 1 285 ? 25.117 -19.710 -17.299 1.00 85.31 285 GLU A C 1
ATOM 2384 O O . GLU A 1 285 ? 25.069 -20.057 -16.126 1.00 85.31 285 GLU A O 1
ATOM 2389 N N . GLU A 1 286 ? 24.050 -19.824 -18.100 1.00 67.94 286 GLU A N 1
ATOM 2390 C CA . GLU A 1 286 ? 22.701 -20.241 -17.663 1.00 67.94 286 GLU A CA 1
ATOM 2391 C C . GLU A 1 286 ? 22.032 -19.302 -16.641 1.00 67.94 286 GLU A C 1
ATOM 2393 O O . GLU A 1 286 ? 21.433 -19.733 -15.655 1.00 67.94 286 GLU A O 1
ATOM 2398 N N . GLY A 1 287 ? 22.056 -17.991 -16.896 1.00 64.25 287 GLY A N 1
ATOM 2399 C CA . GLY A 1 287 ? 21.222 -17.045 -16.152 1.00 64.25 287 GLY A CA 1
ATOM 2400 C C . GLY A 1 287 ? 19.758 -17.505 -16.104 1.00 64.25 287 GLY A C 1
ATOM 2401 O O . GLY A 1 287 ? 19.178 -17.851 -17.137 1.00 64.25 287 GLY A O 1
ATOM 2402 N N . GLY A 1 288 ? 19.172 -17.511 -14.901 1.00 78.50 288 GLY A N 1
ATOM 2403 C CA . GLY A 1 288 ? 17.782 -17.920 -14.685 1.00 78.50 288 GLY A CA 1
ATOM 2404 C C . GLY A 1 288 ? 16.796 -17.148 -15.571 1.00 78.50 288 GLY A C 1
ATOM 2405 O O . GLY A 1 288 ? 17.089 -16.041 -16.027 1.00 78.50 288 GLY A O 1
ATOM 2406 N N . GLU A 1 289 ? 15.617 -17.724 -15.813 1.00 84.19 289 GLU A N 1
ATOM 2407 C CA . GLU A 1 289 ? 14.592 -17.160 -16.707 1.00 84.19 289 GLU A CA 1
ATOM 2408 C C . GLU A 1 289 ? 14.272 -15.688 -16.389 1.00 84.19 289 GLU A C 1
ATOM 2410 O O . GLU A 1 289 ? 14.322 -14.839 -17.280 1.00 84.19 289 GLU A O 1
ATOM 2415 N N . ASP A 1 290 ? 14.098 -15.353 -15.107 1.00 83.88 290 ASP A N 1
ATOM 2416 C CA . ASP A 1 290 ? 13.869 -13.978 -14.639 1.00 83.88 290 ASP A CA 1
ATOM 2417 C C . ASP A 1 290 ? 14.993 -13.012 -15.040 1.00 83.88 290 ASP A C 1
ATOM 2419 O O . ASP A 1 290 ? 14.748 -11.867 -15.431 1.00 83.88 290 ASP A O 1
ATOM 2423 N N . PHE A 1 291 ? 16.249 -13.467 -14.971 1.00 89.00 291 PHE A N 1
ATOM 2424 C CA . PHE A 1 291 ? 17.399 -12.650 -15.349 1.00 89.00 291 PHE A CA 1
ATOM 2425 C C . PHE A 1 291 ? 17.376 -12.335 -16.845 1.00 89.00 291 PHE A C 1
ATOM 2427 O O . PHE A 1 291 ? 17.628 -11.192 -17.234 1.00 89.00 291 PHE A O 1
ATOM 2434 N N . ARG A 1 292 ? 17.043 -13.332 -17.674 1.00 88.88 292 ARG A N 1
ATOM 2435 C CA . ARG A 1 292 ? 16.927 -13.174 -19.130 1.00 88.88 292 ARG A CA 1
ATOM 2436 C C . ARG A 1 292 ? 15.786 -12.231 -19.500 1.00 88.88 292 ARG A C 1
ATOM 2438 O O . ARG A 1 292 ? 16.001 -11.331 -20.307 1.00 88.88 292 ARG A O 1
ATOM 2445 N N . LEU A 1 293 ? 14.619 -12.379 -18.872 1.00 86.75 293 LEU A N 1
ATOM 2446 C CA . LEU A 1 293 ? 13.455 -11.520 -19.116 1.00 86.75 293 LEU A CA 1
ATOM 2447 C C . LEU A 1 293 ? 13.739 -10.045 -18.802 1.00 86.75 293 LEU A C 1
ATOM 2449 O O . LEU A 1 293 ? 13.346 -9.155 -19.556 1.00 86.75 293 LEU A O 1
ATOM 2453 N N . LEU A 1 294 ? 14.443 -9.769 -17.703 1.00 86.69 294 LEU A N 1
ATOM 2454 C CA . LEU A 1 294 ? 14.722 -8.394 -17.287 1.00 86.69 294 LEU A CA 1
ATOM 2455 C C . LEU A 1 294 ? 15.861 -7.744 -18.082 1.00 86.69 294 LEU A C 1
ATOM 2457 O O . LEU A 1 294 ? 15.762 -6.553 -18.408 1.00 86.69 294 LEU A O 1
ATOM 2461 N N . ASN A 1 295 ? 16.909 -8.516 -18.397 1.00 92.69 295 ASN A N 1
ATOM 2462 C CA . ASN A 1 295 ? 18.203 -7.986 -18.842 1.00 92.69 295 ASN A CA 1
ATOM 2463 C C . ASN A 1 295 ? 18.599 -8.363 -20.277 1.00 92.69 295 ASN A C 1
ATOM 2465 O O . ASN A 1 295 ? 19.579 -7.822 -20.784 1.00 92.69 295 ASN A O 1
ATOM 2469 N N . GLY A 1 296 ? 17.864 -9.255 -20.948 1.00 91.12 296 GLY A N 1
ATOM 2470 C CA . GLY A 1 296 ? 18.259 -9.826 -22.243 1.00 91.12 296 GLY A CA 1
ATOM 2471 C C . GLY A 1 296 ? 18.464 -8.803 -23.365 1.00 91.12 296 GLY A C 1
ATOM 2472 O O . GLY A 1 296 ? 19.355 -8.978 -24.189 1.00 91.12 296 GLY A O 1
ATOM 2473 N N . ASN A 1 297 ? 17.703 -7.706 -23.357 1.00 92.44 297 ASN A N 1
ATOM 2474 C CA . ASN A 1 297 ? 17.807 -6.664 -24.385 1.00 92.44 297 ASN A CA 1
ATOM 2475 C C . ASN A 1 297 ? 18.899 -5.623 -24.091 1.00 92.44 297 ASN A C 1
ATOM 2477 O O . ASN A 1 297 ? 19.311 -4.905 -24.999 1.00 92.44 297 ASN A O 1
ATOM 2481 N N . ILE A 1 298 ? 19.391 -5.545 -22.846 1.00 95.19 298 ILE A N 1
ATOM 2482 C CA . ILE A 1 298 ? 20.321 -4.487 -22.421 1.00 95.19 298 ILE A CA 1
ATOM 2483 C C . ILE A 1 298 ? 21.596 -4.468 -23.280 1.00 95.19 298 ILE A C 1
ATOM 2485 O O . ILE A 1 298 ? 21.963 -3.384 -23.725 1.00 95.19 298 ILE A O 1
ATOM 2489 N N . PRO A 1 299 ? 22.261 -5.604 -23.585 1.00 95.38 299 PRO A N 1
ATOM 2490 C CA . PRO A 1 299 ? 23.474 -5.568 -24.399 1.00 95.38 299 PRO A CA 1
ATOM 2491 C C . PRO A 1 299 ? 23.267 -4.972 -25.794 1.00 95.38 299 PRO A C 1
ATOM 2493 O O . PRO A 1 299 ? 24.085 -4.174 -26.242 1.00 95.38 299 PRO A O 1
ATOM 2496 N N . ALA A 1 300 ? 22.165 -5.324 -26.464 1.00 94.06 300 ALA A N 1
ATOM 2497 C CA . ALA A 1 300 ? 21.846 -4.786 -27.784 1.00 94.06 300 ALA A CA 1
ATOM 2498 C C . ALA A 1 300 ? 21.591 -3.273 -27.718 1.00 94.06 300 ALA A C 1
ATOM 2500 O O . ALA A 1 300 ? 22.132 -2.518 -28.527 1.00 94.06 300 ALA A O 1
ATOM 2501 N N . ASP A 1 301 ? 20.833 -2.835 -26.711 1.00 94.50 301 ASP A N 1
ATOM 2502 C CA . ASP A 1 301 ? 20.511 -1.426 -26.495 1.00 94.50 301 ASP A CA 1
ATOM 2503 C C . ASP A 1 301 ? 21.771 -0.598 -26.233 1.00 94.50 301 ASP A C 1
ATOM 2505 O O . ASP A 1 301 ? 21.982 0.423 -26.887 1.00 94.50 301 ASP A O 1
ATOM 2509 N N . VAL A 1 302 ? 22.652 -1.067 -25.344 1.00 95.75 302 VAL A N 1
ATOM 2510 C CA . VAL A 1 302 ? 23.914 -0.386 -25.024 1.00 95.75 302 VAL A CA 1
ATOM 2511 C C . VAL A 1 302 ? 24.831 -0.309 -26.246 1.00 95.75 302 VAL A C 1
ATOM 2513 O O . VAL A 1 302 ? 25.367 0.759 -26.538 1.00 95.75 302 VAL A O 1
ATOM 2516 N N . CYS A 1 303 ? 24.994 -1.404 -26.997 1.00 92.88 303 CYS A N 1
ATOM 2517 C CA . CYS A 1 303 ? 25.803 -1.387 -28.217 1.00 92.88 303 CYS A CA 1
ATOM 2518 C C . CYS A 1 303 ? 25.256 -0.399 -29.256 1.00 92.88 303 CYS A C 1
ATOM 2520 O O . CYS A 1 303 ? 26.044 0.273 -29.910 1.00 92.88 303 CYS A O 1
ATOM 2522 N N . SER A 1 304 ? 23.932 -0.267 -29.378 1.00 92.38 304 SER A N 1
ATOM 2523 C CA . SER A 1 304 ? 23.309 0.635 -30.358 1.00 92.38 304 SER A CA 1
ATOM 2524 C C . SER A 1 304 ? 23.526 2.127 -30.086 1.00 92.38 304 SER A C 1
ATOM 2526 O O . SER A 1 304 ? 23.406 2.926 -31.007 1.00 92.38 304 SER A O 1
ATOM 2528 N N . VAL A 1 305 ? 23.826 2.507 -28.838 1.00 93.06 305 VAL A N 1
ATOM 2529 C CA . VAL A 1 305 ? 24.010 3.915 -28.434 1.00 93.06 305 VAL A CA 1
ATOM 2530 C C . VAL A 1 305 ? 25.473 4.299 -28.196 1.00 93.06 305 VAL A C 1
ATOM 2532 O O . VAL A 1 305 ? 25.757 5.468 -27.929 1.00 93.06 305 VAL A O 1
ATOM 2535 N N . LEU A 1 306 ? 26.385 3.322 -28.243 1.00 88.88 306 LEU A N 1
ATOM 2536 C CA . LEU A 1 306 ? 27.834 3.516 -28.111 1.00 88.88 306 LEU A CA 1
ATOM 2537 C C . LEU A 1 306 ? 28.597 3.372 -29.437 1.00 88.88 306 LEU A C 1
ATOM 2539 O O . LEU A 1 306 ? 29.734 3.838 -29.510 1.00 88.88 306 LEU A O 1
ATOM 2543 N N . LEU A 1 307 ? 28.006 2.707 -30.436 1.00 73.00 307 LEU A N 1
ATOM 2544 C CA . LEU A 1 307 ? 28.507 2.623 -31.815 1.00 73.00 307 LEU A CA 1
ATOM 2545 C C . LEU A 1 307 ? 28.030 3.824 -32.637 1.00 73.00 307 LEU A C 1
ATOM 2547 O O . LEU A 1 307 ? 28.846 4.315 -33.447 1.00 73.00 307 LEU A O 1
#

Secondary structure (DSSP, 8-state):
---HHHHTTTTT-SS--HHHHHHHHHHHHHHHHHSTTS-HHHHHHHHHHHHHH--SHHHHHHHHHHHHHSGGG-HHHHHHHTT-HHHHHHHHHHHHHHHHHHHHHHHHHHHSSS--TTTHHHHHHHHHTTS-GGGG--HHHHHHHHHH---TT--HHHHHHHHHHHHHHHHHHHTTSPPGGG--HHHHHHHHHHHHH-GGGEEEEEEEETTEEEEEEEE---HHHHHHHHHHHHHHHHHTTTHHHHHHHHHHHTT-GGGGG-HHHHS-HHHHHHHHHHHHHHHHTT--HHHHHHHTTHHHHHHHHH-

Organism: Salmonella dublin (NCBI:txid98360)

Radius of gyration: 23.23 Å; chains: 1; bounding box: 57×47×58 Å